Protein AF-A0A7S2Q7R5-F1 (afdb_monomer_lite)

pLDDT: mean 80.39, std 18.46, range [37.84, 97.81]

Radius of gyration: 26.66 Å; chains: 1; bounding box: 60×31×98 Å

Secondary structure (DSSP, 8-state):
--SSPPPHHHHHHHHHHHHHHHHHHHHHHHHHHTT--HHHHHHHHHHHHHHHHTTTT-TTTHHHHHHHHHHTTTTTTT-GGGGHHHHHHHHHHHHHHHHHHHHHHHHHHIIIIISHHHHHHHTT--S------HHHHHHHHHHHHHHHHHS-----TT-PPP---HHHHHHHHHHHHHHHHHHHHHHHHHHHHHHHHHHHHHHHHHHHHHHHTS-SS--SS-S-HHHHHHHHHHHHHHHHHHHHHHHHT-

Sequence (250 aa):
MPAGPPPAQVASQLACVRWLVVVMLLLAGARVILGDSLLSVSSDLVSALAGVMLFLDDDVLGCFARCLANATAGCCGSGGVACLAPFTIMSALNGFGGIFRIVTLGMMYHKVCLGDDGAKALQREGARPAETGMHDELRMLGALLTNATAQGAQEPAGLGKPPWSDREVHQYCSLAAALIGVLASQSLVQFAAAHMGFGALKTLQSLLSQQAGAEFGAPPWGYAAESAAIEQANETALRQALEMSRLEAL

Foldseek 3Di:
DDPDDDDPVLVVLLVVLLVLLVLLVVLLVVCVVLLHDPVLSVLSVVLSLLSLLQPCPPPPSVVVNVVVCVVVVCPQPNGHLSSLVVSLVSLLVSLVVLVVVLVVLVVVLCCLPVDPVLVVVVVPPPDDDDDDDPPVVSVVVVVCVVVCVVDPDDPPPDDDDPPDDPVRSVVVSVSSVVSSVSSNVSSVSSNSSSVSSVVSVVVVVVVQVVVVPVDPDPRPPDPPVVVVVVVVVVVVVVVVVVVVVVVVVD

Organism: NCBI:txid1333877

Structure (mmCIF, N/CA/C/O backbone):
data_AF-A0A7S2Q7R5-F1
#
_entry.id   AF-A0A7S2Q7R5-F1
#
loop_
_atom_site.group_PDB
_atom_site.id
_atom_site.type_symbol
_atom_site.label_atom_id
_atom_site.label_alt_id
_atom_site.label_comp_id
_atom_site.label_asym_id
_atom_site.label_entity_id
_atom_site.label_seq_id
_atom_site.pdbx_PDB_ins_code
_atom_site.Cartn_x
_atom_site.Cartn_y
_atom_site.Cartn_z
_atom_site.occupancy
_atom_site.B_iso_or_equiv
_atom_site.auth_seq_id
_atom_site.auth_comp_id
_atom_site.auth_asym_id
_atom_site.auth_atom_id
_atom_site.pdbx_PDB_model_num
ATOM 1 N N . MET A 1 1 ? -12.689 -4.181 19.740 1.00 48.31 1 MET A N 1
ATOM 2 C CA . MET A 1 1 ? -13.817 -3.387 19.198 1.00 48.31 1 MET A CA 1
ATOM 3 C C . MET A 1 1 ? -15.099 -4.187 19.366 1.00 48.31 1 MET A C 1
ATOM 5 O O . MET A 1 1 ? -14.995 -5.409 19.364 1.00 48.31 1 MET A O 1
ATOM 9 N N . PRO A 1 2 ? -16.263 -3.547 19.584 1.00 49.41 2 PRO A N 1
ATOM 10 C CA . PRO A 1 2 ? -17.512 -4.254 19.867 1.00 49.41 2 PRO A CA 1
ATOM 11 C C . PRO A 1 2 ? -17.906 -5.178 18.710 1.00 49.41 2 PRO A C 1
ATOM 13 O O . PRO A 1 2 ? -17.745 -4.825 17.543 1.00 49.41 2 PRO A O 1
ATOM 16 N N . ALA A 1 3 ? -18.448 -6.346 19.047 1.00 53.47 3 ALA A N 1
ATOM 17 C CA . ALA A 1 3 ? -19.057 -7.256 18.090 1.00 53.47 3 ALA A CA 1
ATOM 18 C C . ALA A 1 3 ? -20.405 -6.668 17.642 1.00 53.47 3 ALA A C 1
ATOM 20 O O . ALA A 1 3 ? -21.407 -6.767 18.347 1.00 53.47 3 ALA A O 1
ATOM 21 N N . GLY A 1 4 ? -20.424 -5.990 16.499 1.00 67.25 4 GLY A N 1
ATOM 22 C CA . GLY A 1 4 ? -21.641 -5.433 15.919 1.00 67.25 4 GLY A CA 1
ATOM 23 C C . GLY A 1 4 ? -21.382 -4.856 14.529 1.00 67.25 4 GLY A C 1
ATOM 24 O O . GLY A 1 4 ? -20.266 -4.406 14.258 1.00 67.25 4 GLY A O 1
ATOM 25 N N . PRO A 1 5 ? -22.381 -4.873 13.629 1.00 78.06 5 PRO A N 1
ATOM 26 C CA . PRO A 1 5 ? -22.221 -4.308 12.298 1.00 78.06 5 PRO A CA 1
ATOM 27 C C . PRO A 1 5 ? -21.912 -2.803 12.392 1.00 78.06 5 PRO A C 1
ATOM 29 O O . PRO A 1 5 ? -22.513 -2.103 13.216 1.00 78.06 5 PRO A O 1
ATOM 32 N N . PRO A 1 6 ? -20.987 -2.277 11.567 1.00 82.81 6 PRO A N 1
ATOM 33 C CA . PRO A 1 6 ? -20.674 -0.856 11.568 1.00 82.81 6 PRO A CA 1
ATOM 34 C C . PRO A 1 6 ? -21.914 -0.029 11.185 1.00 82.81 6 PRO A C 1
ATOM 36 O O . PRO A 1 6 ? -22.756 -0.500 10.414 1.00 82.81 6 PRO A O 1
ATOM 39 N N . PRO A 1 7 ? -22.030 1.225 11.664 1.00 86.12 7 PRO A N 1
ATOM 40 C CA . PRO A 1 7 ? -23.097 2.133 11.253 1.00 86.12 7 PRO A CA 1
ATOM 41 C C . PRO A 1 7 ? -23.206 2.206 9.728 1.00 86.12 7 PRO A C 1
ATOM 43 O O . PRO A 1 7 ? -22.184 2.261 9.043 1.00 86.12 7 PRO A O 1
ATOM 46 N N . ALA A 1 8 ? -24.426 2.292 9.187 1.00 88.81 8 ALA A N 1
ATOM 47 C CA . ALA A 1 8 ? -24.660 2.297 7.736 1.00 88.81 8 ALA A CA 1
ATOM 48 C C . ALA A 1 8 ? -23.844 3.371 6.980 1.00 88.81 8 ALA A C 1
ATOM 50 O O . ALA A 1 8 ? -23.408 3.148 5.852 1.00 88.81 8 ALA A O 1
ATOM 51 N N . GLN A 1 9 ? -23.582 4.515 7.624 1.00 88.19 9 GLN A N 1
ATOM 52 C CA . GLN A 1 9 ? -22.750 5.597 7.080 1.00 88.19 9 GLN A CA 1
ATOM 53 C C . GLN A 1 9 ? -21.278 5.192 6.900 1.00 88.19 9 GLN A C 1
ATOM 55 O O . GLN A 1 9 ? -20.634 5.619 5.947 1.00 88.19 9 GLN A O 1
ATOM 60 N N . VAL A 1 10 ? -20.745 4.371 7.807 1.00 89.50 10 VAL A N 1
ATOM 61 C CA . VAL A 1 10 ? -19.367 3.863 7.755 1.00 89.50 10 VAL A CA 1
ATOM 62 C C . VAL A 1 10 ? -19.292 2.653 6.823 1.00 89.50 10 VAL A C 1
ATOM 64 O O . VAL A 1 10 ? -18.328 2.508 6.077 1.00 89.50 10 VAL A O 1
ATOM 67 N N . ALA A 1 11 ? -20.338 1.820 6.801 1.00 90.25 11 ALA A N 1
ATOM 68 C CA . ALA A 1 11 ? -20.423 0.644 5.940 1.00 90.25 11 ALA A CA 1
ATOM 69 C C . ALA A 1 11 ? -20.293 0.988 4.443 1.00 90.25 11 ALA A C 1
ATOM 71 O O . ALA A 1 11 ? -19.592 0.290 3.712 1.00 90.25 11 ALA A O 1
ATOM 72 N N . SER A 1 12 ? -20.902 2.089 3.984 1.00 90.12 12 SER A N 1
ATOM 73 C CA . SER A 1 12 ? -20.795 2.522 2.581 1.00 90.12 12 SER A CA 1
ATOM 74 C C . SER A 1 12 ? -19.373 2.953 2.199 1.00 90.12 12 SER A C 1
ATOM 76 O O . SER A 1 12 ? -18.898 2.629 1.110 1.00 90.12 12 SER A O 1
ATOM 78 N N . GLN A 1 13 ? -18.660 3.628 3.103 1.00 91.00 13 GLN A N 1
ATOM 79 C CA . GLN A 1 13 ? -17.266 4.022 2.888 1.00 91.00 13 GLN A CA 1
ATOM 80 C C . GLN A 1 13 ? -16.339 2.802 2.903 1.00 91.00 13 GLN A C 1
ATOM 82 O O . GLN A 1 13 ? -15.481 2.666 2.028 1.00 91.00 13 GLN A O 1
ATOM 87 N N . LEU A 1 14 ? -16.562 1.876 3.839 1.00 91.94 14 LEU A N 1
ATOM 88 C CA . LEU A 1 14 ? -15.832 0.612 3.931 1.00 91.94 14 LEU A CA 1
ATOM 89 C C . LEU A 1 14 ? -16.026 -0.262 2.683 1.00 91.94 14 LEU A C 1
ATOM 91 O O . LEU A 1 14 ? -15.066 -0.871 2.219 1.00 91.94 14 LEU A O 1
ATOM 95 N N . ALA A 1 15 ? -17.214 -0.269 2.073 1.00 93.38 15 ALA A N 1
ATOM 96 C CA . ALA A 1 15 ? -17.454 -1.005 0.830 1.00 93.38 15 ALA A CA 1
ATOM 97 C C . ALA A 1 15 ? -16.567 -0.518 -0.332 1.00 93.38 15 ALA A C 1
ATOM 99 O O . ALA A 1 15 ? -16.111 -1.325 -1.143 1.00 93.38 15 ALA A O 1
ATOM 100 N N . CYS A 1 16 ? -16.286 0.787 -0.403 1.00 94.81 16 CYS A N 1
ATOM 101 C CA . CYS A 1 16 ? -15.351 1.343 -1.383 1.00 94.81 16 CYS A CA 1
ATOM 102 C C . CYS A 1 16 ? -13.901 0.958 -1.050 1.00 94.81 16 CYS A C 1
ATOM 104 O O . CYS A 1 16 ? -13.168 0.483 -1.919 1.00 94.81 16 CYS A O 1
ATOM 106 N N . VAL A 1 17 ? -13.511 1.076 0.226 1.00 95.75 17 VAL A N 1
ATOM 107 C CA . VAL A 1 17 ? -12.175 0.678 0.704 1.00 95.75 17 VAL A CA 1
ATOM 108 C C . VAL A 1 17 ? -11.886 -0.793 0.394 1.00 95.75 17 VAL A C 1
ATOM 110 O O . VAL A 1 17 ? -10.777 -1.112 -0.023 1.00 95.75 17 VAL A O 1
ATOM 113 N N . ARG A 1 18 ? -12.884 -1.679 0.493 1.00 95.50 18 ARG A N 1
ATOM 114 C CA . ARG A 1 18 ? -12.752 -3.101 0.140 1.00 95.50 18 ARG A CA 1
ATOM 115 C C . ARG A 1 18 ? -12.227 -3.302 -1.281 1.00 95.50 18 ARG A C 1
ATOM 117 O O . ARG A 1 18 ? -11.278 -4.053 -1.490 1.00 95.50 18 ARG A O 1
ATOM 124 N N . TRP A 1 19 ? -12.817 -2.612 -2.255 1.00 96.44 19 TRP A N 1
ATOM 125 C CA . TRP A 1 19 ? -12.381 -2.712 -3.649 1.00 96.44 19 TRP A CA 1
ATOM 126 C C . TRP A 1 19 ? -11.006 -2.085 -3.869 1.00 96.44 19 TRP A C 1
ATOM 128 O O . TRP A 1 19 ? -10.205 -2.638 -4.619 1.00 96.44 19 TRP A O 1
ATOM 138 N N . LEU A 1 20 ? -10.692 -0.989 -3.171 1.00 96.75 20 LEU A N 1
ATOM 139 C CA . LEU A 1 20 ? -9.357 -0.391 -3.220 1.00 96.75 20 LEU A CA 1
ATOM 140 C C . LEU A 1 20 ? -8.287 -1.364 -2.709 1.00 96.75 20 LEU A C 1
ATOM 142 O O . LEU A 1 20 ? -7.262 -1.514 -3.363 1.00 96.75 20 LEU A O 1
ATOM 146 N N . VAL A 1 21 ? -8.540 -2.091 -1.616 1.00 96.69 21 VAL A N 1
ATOM 147 C CA . VAL A 1 21 ? -7.614 -3.113 -1.092 1.00 96.69 21 VAL A CA 1
ATOM 148 C C . VAL A 1 21 ? -7.362 -4.224 -2.117 1.00 96.69 21 VAL A C 1
ATOM 150 O O . VAL A 1 21 ? -6.214 -4.617 -2.325 1.00 96.69 21 VAL A O 1
ATOM 153 N N . VAL A 1 22 ? -8.403 -4.697 -2.811 1.00 96.31 22 VAL A N 1
ATOM 154 C CA . VAL A 1 22 ? -8.251 -5.693 -3.890 1.00 96.31 22 VAL A CA 1
ATOM 155 C C . VAL A 1 22 ? -7.378 -5.145 -5.021 1.00 96.31 22 VAL A C 1
ATOM 157 O O . VAL A 1 22 ? -6.454 -5.822 -5.472 1.00 96.31 22 VAL A O 1
ATOM 160 N N . VAL A 1 23 ? -7.620 -3.904 -5.451 1.00 97.12 23 VAL A N 1
ATOM 161 C CA . VAL A 1 23 ? -6.811 -3.251 -6.491 1.00 97.12 23 VAL A CA 1
ATOM 162 C C . VAL A 1 23 ? -5.356 -3.081 -6.037 1.00 97.12 23 VAL A C 1
ATOM 164 O O . VAL A 1 23 ? -4.450 -3.353 -6.822 1.00 97.12 23 VAL A O 1
ATOM 167 N N . MET A 1 24 ? -5.109 -2.720 -4.773 1.00 96.88 24 MET A N 1
ATOM 168 C CA . MET A 1 24 ? -3.754 -2.613 -4.212 1.00 96.88 24 MET A CA 1
ATOM 169 C C . MET A 1 24 ? -2.997 -3.943 -4.260 1.00 96.88 24 MET A C 1
ATOM 171 O O . MET A 1 24 ? -1.813 -3.949 -4.597 1.00 96.88 24 MET A O 1
ATOM 175 N N . LEU A 1 25 ? -3.660 -5.065 -3.954 1.00 96.56 25 LEU A N 1
ATOM 176 C CA . LEU A 1 25 ? -3.058 -6.402 -4.045 1.00 96.56 25 LEU A CA 1
ATOM 177 C C . LEU A 1 25 ? -2.702 -6.766 -5.492 1.00 96.56 25 LEU A C 1
ATOM 179 O O . LEU A 1 25 ? -1.610 -7.276 -5.746 1.00 96.56 25 LEU A O 1
ATOM 183 N N . LEU A 1 26 ? -3.592 -6.472 -6.445 1.00 97.00 26 LEU A N 1
ATOM 184 C CA . LEU A 1 26 ? -3.345 -6.727 -7.868 1.00 97.00 26 LEU A CA 1
ATOM 185 C C . LEU A 1 26 ? -2.173 -5.895 -8.399 1.00 97.00 26 LEU A C 1
ATOM 187 O O . LEU A 1 26 ? -1.297 -6.427 -9.080 1.00 97.00 26 LEU A O 1
ATOM 191 N N . LEU A 1 27 ? -2.121 -4.608 -8.054 1.00 96.69 27 LEU A N 1
ATOM 192 C CA . LEU A 1 27 ? -1.031 -3.716 -8.444 1.00 96.69 27 LEU A CA 1
ATOM 193 C C . LEU A 1 27 ? 0.296 -4.109 -7.780 1.00 96.69 27 LEU A C 1
ATOM 195 O O . LEU A 1 27 ? 1.333 -4.077 -8.440 1.00 96.69 27 LEU A O 1
ATOM 199 N N . ALA A 1 28 ? 0.281 -4.552 -6.518 1.00 95.94 28 ALA A N 1
ATOM 200 C CA . ALA A 1 28 ? 1.465 -5.112 -5.867 1.00 95.94 28 ALA A CA 1
ATOM 201 C C . ALA A 1 28 ? 1.975 -6.361 -6.610 1.00 95.94 28 ALA A C 1
ATOM 203 O O . ALA A 1 28 ? 3.169 -6.461 -6.887 1.00 95.94 28 ALA A O 1
ATOM 204 N N . GLY A 1 29 ? 1.079 -7.269 -7.014 1.00 95.88 29 GLY A N 1
ATOM 205 C CA . GLY A 1 29 ? 1.426 -8.428 -7.844 1.00 95.88 29 GLY A CA 1
ATOM 206 C C . GLY A 1 29 ? 2.001 -8.038 -9.210 1.00 95.88 29 GLY A C 1
ATOM 207 O O . GLY A 1 29 ? 3.032 -8.569 -9.621 1.00 95.88 29 GLY A O 1
ATOM 208 N N . ALA A 1 30 ? 1.399 -7.053 -9.883 1.00 96.31 30 ALA A N 1
ATOM 209 C CA . ALA A 1 30 ? 1.904 -6.528 -11.151 1.00 96.31 30 ALA A CA 1
ATOM 210 C C . ALA A 1 30 ? 3.327 -5.959 -11.015 1.00 96.31 30 ALA A C 1
ATOM 212 O O . ALA A 1 30 ? 4.167 -6.199 -11.879 1.00 96.31 30 ALA A O 1
ATOM 213 N N . ARG A 1 31 ? 3.635 -5.270 -9.908 1.00 95.00 31 ARG A N 1
ATOM 214 C CA . ARG A 1 31 ? 4.989 -4.765 -9.625 1.00 95.00 31 ARG A CA 1
ATOM 215 C C . ARG A 1 31 ? 6.013 -5.890 -9.468 1.00 95.00 31 ARG A C 1
ATOM 217 O O . ARG A 1 31 ? 7.119 -5.756 -9.982 1.00 95.00 31 ARG A O 1
ATOM 224 N N . VAL A 1 32 ? 5.651 -7.005 -8.825 1.00 95.19 32 VAL A N 1
ATOM 225 C CA . VAL A 1 32 ? 6.530 -8.190 -8.741 1.00 95.19 32 VAL A CA 1
ATOM 226 C C . VAL A 1 32 ? 6.828 -8.744 -10.134 1.00 95.19 32 VAL A C 1
ATOM 228 O O . VAL A 1 32 ? 7.981 -9.027 -10.444 1.00 95.19 32 VAL A O 1
ATOM 231 N N . ILE A 1 33 ? 5.808 -8.856 -10.991 1.00 94.44 33 ILE A N 1
ATOM 232 C CA . ILE A 1 33 ? 5.957 -9.363 -12.365 1.00 94.44 33 ILE A CA 1
ATOM 233 C C . ILE A 1 33 ? 6.848 -8.437 -13.206 1.00 94.44 33 ILE A C 1
ATOM 235 O O . ILE A 1 33 ? 7.660 -8.916 -13.992 1.00 94.44 33 ILE A O 1
ATOM 239 N N . LEU A 1 34 ? 6.736 -7.120 -13.011 1.00 92.56 34 LEU A N 1
ATOM 240 C CA . LEU A 1 34 ? 7.563 -6.115 -13.689 1.00 92.56 34 LEU A CA 1
ATOM 241 C C . LEU A 1 34 ? 8.998 -6.017 -13.140 1.00 92.56 34 LEU A C 1
ATOM 243 O O . LEU A 1 34 ? 9.761 -5.167 -13.594 1.00 92.56 34 LEU A O 1
ATOM 247 N N . GLY A 1 35 ? 9.379 -6.872 -12.186 1.00 90.06 35 GLY A N 1
ATOM 248 C CA . GLY A 1 35 ? 10.736 -6.919 -11.644 1.00 90.06 35 GLY A CA 1
ATOM 249 C C . GLY A 1 35 ? 11.059 -5.784 -10.673 1.00 90.06 35 GLY A C 1
ATOM 250 O O . GLY A 1 35 ? 12.225 -5.419 -10.525 1.00 90.06 35 GLY A O 1
ATOM 251 N N . ASP A 1 36 ? 10.051 -5.207 -10.015 1.00 92.56 36 ASP A N 1
ATOM 252 C CA . ASP A 1 36 ? 10.280 -4.182 -9.001 1.00 92.56 36 ASP A CA 1
ATOM 253 C C . ASP A 1 36 ? 10.957 -4.752 -7.737 1.00 92.56 36 ASP A C 1
ATOM 255 O O . ASP A 1 36 ? 10.912 -5.952 -7.453 1.00 92.56 36 ASP A O 1
ATOM 259 N N . SER A 1 37 ? 11.582 -3.884 -6.939 1.00 91.56 37 SER A N 1
ATOM 260 C CA . SER A 1 37 ? 12.297 -4.303 -5.736 1.00 91.56 37 SER A CA 1
ATOM 261 C C . SER A 1 37 ? 11.346 -4.894 -4.689 1.00 91.56 37 SER A C 1
ATOM 263 O O . SER A 1 37 ? 10.367 -4.266 -4.275 1.00 91.56 37 SER A O 1
ATOM 265 N N . LEU A 1 38 ? 11.672 -6.097 -4.198 1.00 91.88 38 LEU A N 1
ATOM 266 C CA . LEU A 1 38 ? 10.864 -6.799 -3.191 1.00 91.88 38 LEU A CA 1
ATOM 267 C C . LEU A 1 38 ? 10.656 -5.961 -1.925 1.00 91.88 38 LEU A C 1
ATOM 269 O O . LEU A 1 38 ? 9.574 -5.988 -1.349 1.00 91.88 38 LEU A O 1
ATOM 273 N N . LEU A 1 39 ? 11.655 -5.166 -1.526 1.00 90.31 39 LEU A N 1
ATOM 274 C CA . LEU A 1 39 ? 11.539 -4.252 -0.387 1.00 90.31 39 LEU A CA 1
ATOM 275 C C . LEU A 1 39 ? 10.444 -3.204 -0.606 1.00 90.31 39 LEU A C 1
ATOM 277 O O . LEU A 1 39 ? 9.622 -2.997 0.283 1.00 90.31 39 LEU A O 1
ATOM 281 N N . SER A 1 40 ? 10.372 -2.580 -1.785 1.00 91.31 40 SER A N 1
ATOM 282 C CA . SER A 1 40 ? 9.327 -1.585 -2.042 1.00 91.31 40 SER A CA 1
ATOM 283 C C . SER A 1 40 ? 7.955 -2.213 -2.275 1.00 91.31 40 SER A C 1
ATOM 285 O O . SER A 1 40 ? 6.945 -1.581 -1.983 1.00 91.31 40 SER A O 1
ATOM 287 N N . VAL A 1 41 ? 7.892 -3.438 -2.794 1.00 94.88 41 VAL A N 1
ATOM 288 C CA . VAL A 1 41 ? 6.625 -4.176 -2.871 1.00 94.88 41 VAL A CA 1
ATOM 289 C C . VAL A 1 41 ? 6.157 -4.590 -1.474 1.00 94.88 41 VAL A C 1
ATOM 291 O O . VAL A 1 41 ? 4.962 -4.573 -1.198 1.00 94.88 41 VAL A O 1
ATOM 294 N N . SER A 1 42 ? 7.079 -4.919 -0.565 1.00 94.00 42 SER A N 1
ATOM 295 C CA . SER A 1 42 ? 6.733 -5.367 0.785 1.00 94.00 42 SER A CA 1
ATOM 296 C C . SER A 1 42 ? 6.000 -4.295 1.595 1.00 94.00 42 SER A C 1
ATOM 298 O O . SER A 1 42 ? 5.044 -4.626 2.291 1.00 94.00 42 SER A O 1
ATOM 300 N N . SER A 1 43 ? 6.366 -3.013 1.463 1.00 93.81 43 SER A N 1
ATOM 301 C CA . SER A 1 43 ? 5.685 -1.920 2.173 1.00 93.81 43 SER A CA 1
ATOM 302 C C . SER A 1 43 ? 4.236 -1.757 1.713 1.00 93.81 43 SER A C 1
ATOM 304 O O . SER A 1 43 ? 3.327 -1.601 2.532 1.00 93.81 43 SER A O 1
ATOM 306 N N . ASP A 1 44 ? 4.006 -1.861 0.404 1.00 94.50 44 ASP A N 1
ATOM 307 C CA . ASP A 1 44 ? 2.671 -1.857 -0.191 1.00 94.50 44 ASP A CA 1
ATOM 308 C C . ASP A 1 44 ? 1.858 -3.068 0.244 1.00 94.50 44 ASP A C 1
ATOM 310 O O . ASP A 1 44 ? 0.679 -2.940 0.574 1.00 94.50 44 ASP A O 1
ATOM 314 N N . LEU A 1 45 ? 2.499 -4.238 0.271 1.00 94.56 45 LEU A N 1
ATOM 315 C CA . LEU A 1 45 ? 1.865 -5.476 0.681 1.00 94.56 45 LEU A CA 1
ATOM 316 C C . LEU A 1 45 ? 1.438 -5.394 2.146 1.00 94.56 45 LEU A C 1
ATOM 318 O O . LEU A 1 45 ? 0.301 -5.721 2.443 1.00 94.56 45 LEU A O 1
ATOM 322 N N . VAL A 1 46 ? 2.276 -4.883 3.051 1.00 93.88 46 VAL A N 1
ATOM 323 C CA . VAL A 1 46 ? 1.907 -4.686 4.465 1.00 93.88 46 VAL A CA 1
ATOM 324 C C . VAL A 1 46 ? 0.690 -3.768 4.605 1.00 93.88 46 VAL A C 1
ATOM 326 O O . VAL A 1 46 ? -0.227 -4.078 5.365 1.00 93.88 46 VAL A O 1
ATOM 329 N N . SER A 1 47 ? 0.633 -2.675 3.841 1.00 94.75 47 SER A N 1
ATOM 330 C CA . SER A 1 47 ? -0.540 -1.793 3.817 1.00 94.75 47 SER A CA 1
ATOM 331 C C . SER A 1 47 ? -1.785 -2.513 3.287 1.00 94.75 47 SER A C 1
ATOM 333 O O . SER A 1 47 ? -2.833 -2.467 3.929 1.00 94.75 47 SER A O 1
ATOM 335 N N . ALA A 1 48 ? -1.675 -3.254 2.183 1.00 95.19 48 ALA A N 1
ATOM 336 C CA . ALA A 1 48 ? -2.784 -4.035 1.642 1.00 95.19 48 ALA A CA 1
ATOM 337 C C . ALA A 1 48 ? -3.250 -5.135 2.613 1.00 95.19 48 ALA A C 1
ATOM 339 O O . ALA A 1 48 ? -4.449 -5.325 2.790 1.00 95.19 48 ALA A O 1
ATOM 340 N N . LEU A 1 49 ? -2.325 -5.811 3.300 1.00 93.81 49 LEU A N 1
ATOM 341 C CA . LEU A 1 49 ? -2.605 -6.828 4.315 1.00 93.81 49 LEU A CA 1
ATOM 342 C C . LEU A 1 49 ? -3.310 -6.232 5.541 1.00 93.81 49 LEU A C 1
ATOM 344 O O . LEU A 1 49 ? -4.268 -6.823 6.036 1.00 93.81 49 LEU A O 1
ATOM 348 N N . ALA A 1 50 ? -2.916 -5.037 5.992 1.00 93.25 50 ALA A N 1
ATOM 349 C CA . ALA A 1 50 ? -3.658 -4.303 7.019 1.00 93.25 50 ALA A CA 1
ATOM 350 C C . ALA A 1 50 ? -5.088 -3.971 6.550 1.00 93.25 50 ALA A C 1
ATOM 352 O O . ALA A 1 50 ? -6.040 -4.083 7.322 1.00 93.25 50 ALA A O 1
ATOM 353 N N . GLY A 1 51 ? -5.245 -3.629 5.269 1.00 94.12 51 GLY A N 1
ATOM 354 C CA . GLY 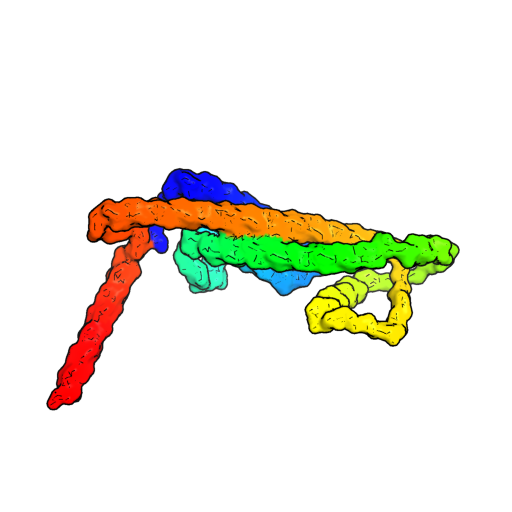A 1 51 ? -6.545 -3.446 4.629 1.00 94.12 51 GLY A CA 1
ATOM 355 C C . GLY A 1 51 ? -7.364 -4.735 4.546 1.00 94.12 51 GLY A C 1
ATOM 356 O O . GLY A 1 51 ? -8.567 -4.699 4.745 1.00 94.12 51 GLY A O 1
ATOM 357 N N . VAL A 1 52 ? -6.742 -5.892 4.321 1.00 95.12 52 VAL A N 1
ATOM 358 C CA . VAL A 1 52 ? -7.423 -7.197 4.358 1.00 95.12 52 VAL A CA 1
ATOM 359 C C . VAL A 1 52 ? -7.929 -7.506 5.770 1.00 95.12 52 VAL A C 1
ATOM 361 O O . VAL A 1 52 ? -9.069 -7.936 5.926 1.00 95.12 52 VAL A O 1
ATOM 364 N N . MET A 1 53 ? -7.123 -7.238 6.803 1.00 93.31 53 MET A N 1
ATOM 365 C CA . MET A 1 53 ? -7.508 -7.452 8.208 1.00 93.31 53 MET A CA 1
ATOM 366 C C . MET A 1 53 ? -8.684 -6.588 8.665 1.00 93.31 53 MET A C 1
ATOM 368 O O . MET A 1 53 ? -9.427 -6.978 9.569 1.00 93.31 53 MET A O 1
ATOM 372 N N . LEU A 1 54 ? -8.887 -5.434 8.025 1.00 92.56 54 LEU A N 1
ATOM 373 C CA . LEU A 1 54 ? -10.060 -4.586 8.237 1.00 92.56 54 LEU A CA 1
ATOM 374 C C . LEU A 1 54 ? -11.374 -5.308 7.876 1.00 92.56 54 LEU A C 1
ATOM 376 O O . LEU A 1 54 ? -12.410 -4.987 8.452 1.00 92.56 54 LEU A O 1
ATOM 380 N N . PHE A 1 55 ? -11.328 -6.293 6.973 1.00 93.12 55 PHE A N 1
ATOM 381 C CA . PHE A 1 55 ? -12.483 -7.022 6.435 1.00 93.12 55 PHE A CA 1
ATOM 382 C C . PHE A 1 55 ? -12.513 -8.500 6.862 1.00 93.12 55 PHE A C 1
ATOM 384 O O . PHE A 1 55 ? -12.916 -9.364 6.084 1.00 93.12 55 PHE A O 1
ATOM 391 N N . LEU A 1 56 ? -12.093 -8.806 8.096 1.00 90.38 56 LEU A N 1
ATOM 392 C CA . LEU A 1 56 ? -12.066 -10.176 8.637 1.00 90.38 56 LEU A CA 1
ATOM 393 C C . LEU A 1 56 ? -13.422 -10.908 8.524 1.00 90.38 56 LEU A C 1
ATOM 395 O O . LEU A 1 56 ? -13.461 -12.118 8.284 1.00 90.38 56 LEU A O 1
ATOM 399 N N . ASP A 1 57 ? -14.516 -10.157 8.659 1.00 88.25 57 ASP A N 1
ATOM 400 C CA . ASP A 1 57 ? -15.893 -10.659 8.633 1.00 88.25 57 ASP A CA 1
ATOM 401 C C . ASP A 1 57 ? -16.569 -10.562 7.251 1.00 88.25 57 ASP A C 1
ATOM 403 O O . ASP A 1 57 ? -17.748 -10.876 7.126 1.00 88.25 57 ASP A O 1
ATOM 407 N N . ASP A 1 58 ? -15.859 -10.123 6.206 1.00 90.94 58 ASP A N 1
ATOM 408 C CA . ASP A 1 58 ? -16.421 -9.990 4.854 1.00 90.94 58 ASP A CA 1
ATOM 409 C C . ASP A 1 58 ? -16.432 -11.335 4.109 1.00 90.94 58 ASP A C 1
ATOM 411 O O . ASP A 1 58 ? -15.480 -12.111 4.192 1.00 90.94 58 ASP A O 1
ATOM 415 N N . ASP A 1 59 ? -17.477 -11.606 3.324 1.00 91.38 59 ASP A N 1
ATOM 416 C CA . ASP A 1 59 ? -17.608 -12.866 2.576 1.00 91.38 59 ASP A CA 1
ATOM 417 C C . ASP A 1 59 ? -16.514 -13.060 1.511 1.00 91.38 59 ASP A C 1
ATOM 419 O O . ASP A 1 59 ? -16.140 -14.191 1.196 1.00 91.38 59 ASP A O 1
ATOM 423 N N . VAL A 1 60 ? -15.983 -11.968 0.949 1.00 90.44 60 VAL A N 1
ATOM 424 C CA . VAL A 1 60 ? -15.004 -12.006 -0.146 1.00 90.44 60 VAL A CA 1
ATOM 425 C C . VAL A 1 60 ? -13.583 -12.122 0.396 1.00 90.44 60 VAL A C 1
ATOM 427 O O . VAL A 1 60 ? -12.803 -12.955 -0.066 1.00 90.44 60 VAL A O 1
ATOM 430 N N . LEU A 1 61 ? -13.229 -11.284 1.374 1.00 90.56 61 LEU A N 1
ATOM 431 C CA . LEU A 1 61 ? -11.867 -11.215 1.919 1.00 90.56 61 LEU A CA 1
ATOM 432 C C . LEU A 1 61 ? -11.672 -12.061 3.182 1.00 90.56 61 LEU A C 1
ATOM 434 O O . LEU A 1 61 ? -10.530 -12.349 3.539 1.00 90.56 61 LEU A O 1
ATOM 438 N N . GLY A 1 62 ? -12.747 -12.507 3.832 1.00 90.25 62 GLY A N 1
ATOM 439 C CA . GLY A 1 62 ? -12.700 -13.129 5.154 1.00 90.25 62 GLY A CA 1
ATOM 440 C C . GLY A 1 62 ? -11.896 -14.424 5.205 1.00 90.25 62 GLY A C 1
ATOM 441 O O . GLY A 1 62 ? -11.163 -14.649 6.164 1.00 90.25 62 GLY A O 1
ATOM 442 N N . CYS A 1 63 ? -11.943 -15.262 4.163 1.00 91.94 63 CYS A N 1
ATOM 443 C CA . CYS A 1 63 ? -11.114 -16.474 4.108 1.00 91.94 63 CYS A CA 1
ATOM 444 C C . CYS A 1 63 ? -9.617 -16.123 4.129 1.00 91.94 63 CYS A C 1
ATOM 446 O O . CYS A 1 63 ? -8.856 -16.647 4.944 1.00 91.94 63 CYS A O 1
ATOM 448 N N . PHE A 1 64 ? -9.210 -15.171 3.285 1.00 91.12 64 PHE A N 1
ATOM 449 C CA . PHE A 1 64 ? -7.825 -14.714 3.221 1.00 91.12 64 PHE A CA 1
ATOM 450 C C . PHE A 1 64 ? -7.407 -14.002 4.514 1.00 91.12 64 PHE A C 1
ATOM 452 O O . PHE A 1 64 ? -6.336 -14.283 5.051 1.00 91.12 64 PHE A O 1
ATOM 459 N N . ALA A 1 65 ? -8.281 -13.159 5.067 1.00 91.81 65 ALA A N 1
ATOM 460 C CA . ALA A 1 65 ? -8.052 -12.450 6.318 1.00 91.81 65 ALA A CA 1
ATOM 461 C C . ALA A 1 65 ? -7.877 -13.405 7.511 1.00 91.81 65 ALA A C 1
ATOM 463 O O . ALA A 1 65 ? -6.947 -13.229 8.291 1.00 91.81 65 ALA A O 1
ATOM 464 N N . ARG A 1 66 ? -8.692 -14.463 7.631 1.00 91.06 66 ARG A N 1
ATOM 465 C CA . ARG A 1 66 ? -8.561 -15.476 8.698 1.00 91.06 66 ARG A CA 1
ATOM 466 C C . ARG A 1 66 ? -7.277 -16.290 8.567 1.00 91.06 66 ARG A C 1
ATOM 468 O O . ARG A 1 66 ? -6.582 -16.496 9.560 1.00 91.06 66 ARG A O 1
ATOM 475 N N . CYS A 1 67 ? -6.927 -16.713 7.350 1.00 91.81 67 CYS A N 1
ATOM 476 C CA . CYS A 1 67 ? -5.652 -17.386 7.090 1.00 91.81 67 CYS A CA 1
ATOM 477 C C . CYS A 1 67 ? -4.468 -16.504 7.500 1.00 91.81 67 CYS A C 1
ATOM 479 O O . CYS A 1 67 ? -3.545 -16.962 8.171 1.00 91.81 67 CYS A O 1
ATOM 481 N N . LEU A 1 68 ? -4.524 -15.222 7.145 1.00 90.88 68 LEU A N 1
ATOM 482 C CA . LEU A 1 68 ? -3.495 -14.252 7.482 1.00 90.88 68 LEU A CA 1
ATOM 483 C C . LEU A 1 68 ? -3.456 -13.950 8.992 1.00 90.88 68 LEU A C 1
ATOM 485 O O . LEU A 1 68 ? -2.374 -13.792 9.551 1.00 90.88 68 LEU A O 1
ATOM 489 N N . ALA A 1 69 ? -4.603 -13.896 9.672 1.00 89.69 69 ALA A N 1
ATOM 490 C CA . ALA A 1 69 ? -4.682 -13.653 11.114 1.00 89.69 69 ALA A CA 1
ATOM 491 C C . ALA A 1 69 ? -4.029 -14.800 11.892 1.00 89.69 69 ALA A C 1
ATOM 493 O O . ALA A 1 69 ? -3.238 -14.563 12.807 1.00 89.69 69 ALA A O 1
ATOM 494 N N . ASN A 1 70 ? -4.269 -16.035 11.443 1.00 90.94 70 ASN A N 1
ATOM 495 C CA . ASN A 1 70 ? -3.612 -17.226 11.972 1.00 90.94 70 ASN A CA 1
ATOM 496 C C . ASN A 1 70 ? -2.102 -17.218 11.683 1.00 90.94 70 ASN A C 1
ATOM 498 O O . ASN A 1 70 ? -1.310 -17.565 12.555 1.00 90.94 70 ASN A O 1
ATOM 502 N N . ALA A 1 71 ? -1.690 -16.789 10.484 1.00 89.88 71 ALA A N 1
ATOM 503 C CA . ALA A 1 71 ? -0.278 -16.733 10.098 1.00 89.88 71 ALA A CA 1
ATOM 504 C C . ALA A 1 71 ? 0.515 -15.648 10.847 1.00 89.88 71 ALA A C 1
ATOM 506 O O . ALA A 1 71 ? 1.703 -15.813 11.106 1.00 89.88 71 ALA A O 1
ATOM 507 N N . THR A 1 72 ? -0.135 -14.539 11.202 1.00 84.94 72 THR A N 1
ATOM 508 C CA . THR A 1 72 ? 0.493 -13.389 11.874 1.00 84.94 72 THR A CA 1
ATOM 509 C C . THR A 1 72 ? 0.415 -13.459 13.399 1.00 84.94 72 THR A C 1
ATOM 511 O O . THR A 1 72 ? 0.722 -12.472 14.064 1.00 84.94 72 THR A O 1
ATOM 514 N N . ALA A 1 73 ? -0.003 -14.601 13.963 1.00 83.25 73 ALA A N 1
ATOM 515 C CA . ALA A 1 73 ? -0.169 -14.814 15.405 1.00 83.25 73 ALA A CA 1
ATOM 516 C C . ALA A 1 73 ? -0.981 -13.703 16.108 1.00 83.25 73 ALA A C 1
ATOM 518 O O . ALA A 1 73 ? -0.740 -13.383 17.270 1.00 83.25 73 ALA A O 1
ATOM 519 N N . GLY A 1 74 ? -1.931 -13.083 15.398 1.00 73.50 74 GLY A N 1
ATOM 520 C CA . GLY A 1 74 ? -2.745 -12.001 15.947 1.00 73.50 74 GLY A CA 1
ATOM 521 C C . GLY A 1 74 ? -2.038 -10.646 16.088 1.00 73.50 74 GLY A C 1
ATOM 522 O O . GLY A 1 74 ? -2.504 -9.818 16.867 1.00 73.50 74 GLY A O 1
ATOM 523 N N . CYS A 1 75 ? -0.968 -10.356 15.332 1.00 72.25 75 CYS A N 1
ATOM 524 C CA . CYS A 1 75 ? -0.319 -9.029 15.338 1.00 72.25 75 CYS A CA 1
ATOM 525 C C . CYS A 1 75 ? -1.288 -7.851 15.097 1.00 72.25 75 CYS A C 1
ATOM 527 O O . CYS A 1 75 ? -1.017 -6.736 15.536 1.00 72.25 75 CYS A O 1
ATOM 529 N N . CYS A 1 76 ? -2.417 -8.082 14.420 1.00 68.12 76 CYS A N 1
ATOM 530 C CA . CYS A 1 76 ? -3.464 -7.082 14.188 1.00 68.12 76 CYS A CA 1
ATOM 531 C C . CYS A 1 76 ? -4.656 -7.185 15.163 1.00 68.12 76 CYS A C 1
ATOM 533 O O . CYS A 1 76 ? -5.729 -6.646 14.889 1.00 68.12 76 CYS A O 1
ATOM 535 N N . GLY A 1 77 ? -4.481 -7.859 16.304 1.00 75.75 77 GLY A N 1
ATOM 536 C CA . GLY A 1 77 ? -5.539 -8.097 17.283 1.00 75.75 77 GLY A CA 1
ATOM 537 C C . GLY A 1 77 ? -6.715 -8.869 16.679 1.00 75.75 77 GLY A C 1
ATOM 538 O O . GLY A 1 77 ? -6.532 -9.724 15.815 1.00 75.75 77 GLY A O 1
ATOM 539 N N . SER A 1 78 ? -7.938 -8.537 17.100 1.00 80.56 78 SER A N 1
ATOM 540 C CA . SER A 1 78 ? -9.169 -9.146 16.576 1.00 80.56 78 SER A CA 1
ATOM 541 C C . SER A 1 78 ? -9.574 -8.648 15.177 1.00 80.56 78 SER A C 1
ATOM 543 O O . SER A 1 78 ? -10.689 -8.922 14.745 1.00 80.56 78 SER A O 1
ATOM 545 N N . GLY A 1 79 ? -8.720 -7.883 14.485 1.00 83.56 79 GLY A N 1
ATOM 546 C CA . GLY A 1 79 ? -9.030 -7.302 13.178 1.00 83.56 79 GLY A CA 1
ATOM 547 C C . GLY A 1 79 ? -10.111 -6.214 13.221 1.00 83.56 79 GLY A C 1
ATOM 548 O O . GLY A 1 79 ? -10.370 -5.584 14.255 1.00 83.56 79 GLY A O 1
ATOM 549 N N . GLY A 1 80 ? -10.736 -5.969 12.068 1.00 86.25 80 GLY A N 1
ATOM 550 C CA . GLY A 1 80 ? -11.839 -5.020 11.923 1.00 86.25 80 GLY A CA 1
ATOM 551 C C . GLY A 1 80 ? -11.386 -3.560 11.942 1.00 86.25 80 GLY A C 1
ATOM 552 O O . GLY A 1 80 ? -10.277 -3.218 11.532 1.00 86.25 80 GLY A O 1
ATOM 553 N N . VAL A 1 81 ? -12.248 -2.665 12.431 1.00 85.69 81 VAL A N 1
ATOM 554 C CA . VAL A 1 81 ? -12.030 -1.205 12.380 1.00 85.69 81 VAL A CA 1
ATOM 555 C C . VAL A 1 81 ? -10.787 -0.755 13.175 1.00 85.69 81 VAL A C 1
ATOM 557 O O . VAL A 1 81 ? -10.253 0.322 12.920 1.00 85.69 81 VAL A O 1
ATOM 560 N N . ALA A 1 82 ? -10.231 -1.594 14.057 1.00 85.25 82 ALA A N 1
ATOM 561 C CA . ALA A 1 82 ? -8.948 -1.334 14.717 1.00 85.25 82 ALA A CA 1
ATOM 562 C C . ALA A 1 82 ? -7.782 -1.255 13.715 1.00 85.25 82 ALA A C 1
ATOM 564 O O . ALA A 1 82 ? -6.839 -0.491 13.916 1.00 85.25 82 ALA A O 1
ATOM 565 N N . CYS A 1 83 ? -7.877 -1.976 12.596 1.00 90.31 83 CYS A N 1
ATOM 566 C CA . CYS A 1 83 ? -6.906 -1.922 11.509 1.00 90.31 83 CYS A CA 1
ATOM 567 C C . CYS A 1 83 ? -7.065 -0.677 10.623 1.00 90.31 83 CYS A C 1
ATOM 569 O O . CYS A 1 83 ? -6.169 -0.383 9.836 1.00 90.31 83 CYS A O 1
ATOM 571 N N . LEU A 1 84 ? -8.157 0.088 10.754 1.00 91.62 84 LEU A N 1
ATOM 572 C CA . LEU A 1 84 ? -8.452 1.229 9.882 1.00 91.62 84 LEU A CA 1
ATOM 573 C C . LEU A 1 84 ? -7.412 2.349 10.013 1.00 91.62 84 LEU A C 1
ATOM 575 O O . LEU A 1 84 ? -6.965 2.898 9.006 1.00 91.62 84 LEU A O 1
ATOM 579 N N . ALA A 1 85 ? -7.005 2.680 11.241 1.00 92.12 85 ALA A N 1
ATOM 580 C CA . ALA A 1 85 ? -5.992 3.701 11.497 1.00 92.12 85 ALA A CA 1
ATOM 581 C C . ALA A 1 85 ? -4.605 3.323 10.938 1.00 92.12 85 ALA A C 1
ATOM 583 O O . ALA A 1 85 ? -4.087 4.089 10.119 1.00 92.12 85 ALA A O 1
ATOM 584 N N . PRO A 1 86 ? -4.007 2.160 11.283 1.00 92.19 86 PRO A N 1
ATOM 585 C CA . PRO A 1 86 ? -2.716 1.774 10.716 1.00 92.19 86 PRO A CA 1
ATOM 586 C C . PRO A 1 86 ? -2.782 1.590 9.195 1.00 92.19 86 PRO A C 1
ATOM 588 O O . PRO A 1 86 ? -1.855 2.006 8.504 1.00 92.19 86 PRO A O 1
ATOM 591 N N . PHE A 1 87 ? -3.888 1.066 8.653 1.00 95.12 87 PHE A N 1
ATOM 592 C CA . PHE A 1 87 ? -4.115 0.998 7.207 1.00 95.12 87 PHE A CA 1
ATOM 593 C C . PHE A 1 87 ? -4.072 2.381 6.549 1.00 95.12 87 PHE A C 1
ATOM 595 O O . PHE A 1 87 ? -3.366 2.570 5.560 1.00 95.12 87 PHE A O 1
ATOM 602 N N . THR A 1 88 ? -4.795 3.354 7.108 1.00 95.69 88 THR A N 1
ATOM 603 C CA . THR A 1 88 ? -4.880 4.722 6.574 1.00 95.69 88 THR A CA 1
ATOM 604 C C . THR A 1 88 ? -3.514 5.402 6.579 1.00 95.69 88 THR A C 1
ATOM 606 O O . THR A 1 88 ? -3.102 5.969 5.567 1.00 95.69 88 THR A O 1
ATOM 609 N N . ILE A 1 89 ? -2.788 5.304 7.697 1.00 95.25 89 ILE A N 1
ATOM 610 C CA . ILE A 1 89 ? -1.458 5.906 7.855 1.00 95.25 89 ILE A CA 1
ATOM 611 C C . ILE A 1 89 ? -0.464 5.267 6.880 1.00 95.25 89 ILE A C 1
ATOM 613 O O . ILE A 1 89 ? 0.215 5.981 6.145 1.00 95.25 89 ILE A O 1
ATOM 617 N N . MET A 1 90 ? -0.409 3.933 6.824 1.00 95.44 90 MET A N 1
ATOM 618 C CA . MET A 1 90 ? 0.507 3.227 5.924 1.00 95.44 90 MET A CA 1
ATOM 619 C C . MET A 1 90 ? 0.179 3.481 4.453 1.00 95.44 90 MET A C 1
ATOM 621 O O . MET A 1 90 ? 1.092 3.689 3.660 1.00 95.44 90 MET A O 1
ATOM 625 N N . SER A 1 91 ? -1.105 3.535 4.088 1.00 96.56 91 SER A N 1
ATOM 626 C CA . SER A 1 91 ? -1.523 3.867 2.720 1.00 96.56 91 SER A CA 1
ATOM 627 C C . SER A 1 91 ? -1.076 5.277 2.334 1.00 96.56 91 SER A C 1
ATOM 629 O O . SER A 1 91 ? -0.541 5.474 1.249 1.00 96.56 91 SER A O 1
ATOM 631 N N . ALA A 1 92 ? -1.219 6.257 3.231 1.00 97.25 92 ALA A N 1
ATOM 632 C CA . ALA A 1 92 ? -0.749 7.614 2.972 1.00 97.25 92 ALA A CA 1
ATOM 633 C C . ALA A 1 92 ? 0.776 7.660 2.770 1.00 97.25 92 ALA A C 1
ATOM 635 O O . ALA A 1 92 ? 1.249 8.232 1.789 1.00 97.25 92 ALA A O 1
ATOM 636 N N . LEU A 1 93 ? 1.543 7.029 3.669 1.00 95.94 93 LEU A N 1
ATOM 637 C CA . LEU A 1 93 ? 3.008 6.991 3.598 1.00 95.94 93 LEU A CA 1
ATOM 638 C C . LEU A 1 93 ? 3.510 6.299 2.328 1.00 95.94 93 LEU A C 1
ATOM 640 O O . LEU A 1 93 ? 4.386 6.833 1.645 1.00 95.94 93 LEU A O 1
ATOM 644 N N . ASN A 1 94 ? 2.931 5.149 1.980 1.00 95.12 94 ASN A N 1
ATOM 645 C CA . ASN A 1 94 ? 3.269 4.447 0.748 1.00 95.12 94 ASN A CA 1
ATOM 646 C C . ASN A 1 94 ? 2.901 5.289 -0.486 1.00 95.12 94 ASN A C 1
ATOM 648 O O . ASN A 1 94 ? 3.686 5.347 -1.433 1.00 95.12 94 ASN A O 1
ATOM 652 N N . GLY A 1 95 ? 1.779 6.022 -0.446 1.00 95.31 95 GLY A N 1
ATOM 653 C CA . GLY A 1 95 ? 1.346 6.888 -1.541 1.00 95.31 95 GLY A CA 1
ATOM 654 C C . GLY A 1 95 ? 2.383 7.969 -1.836 1.00 95.31 95 GLY A C 1
ATOM 655 O O . GLY A 1 95 ? 2.791 8.142 -2.989 1.00 95.31 95 GLY A O 1
ATOM 656 N N . PHE A 1 96 ? 2.879 8.631 -0.783 1.00 95.19 96 PHE A N 1
ATOM 657 C CA . PHE A 1 96 ? 3.976 9.599 -0.875 1.00 95.19 96 PHE A CA 1
ATOM 658 C C . PHE A 1 96 ? 5.275 8.958 -1.368 1.00 95.19 96 PHE A C 1
ATOM 660 O O . PHE A 1 96 ? 5.906 9.490 -2.282 1.00 95.19 96 PHE A O 1
ATOM 667 N N . GLY A 1 97 ? 5.658 7.805 -0.813 1.00 92.25 97 GLY A N 1
ATOM 668 C CA . GLY A 1 97 ? 6.833 7.056 -1.261 1.00 92.25 97 GLY A CA 1
ATOM 669 C C . GLY A 1 97 ? 6.772 6.713 -2.753 1.00 92.25 97 GLY A C 1
ATOM 670 O O . GLY A 1 97 ? 7.760 6.877 -3.470 1.00 92.25 97 GLY A O 1
ATOM 671 N N . GLY A 1 98 ? 5.597 6.322 -3.248 1.00 92.75 98 GLY A N 1
ATOM 672 C CA . GLY A 1 98 ? 5.356 6.051 -4.661 1.00 92.75 98 GLY A CA 1
ATOM 673 C C . GLY A 1 98 ? 5.564 7.279 -5.553 1.00 92.75 98 GLY A C 1
ATOM 674 O O . GLY A 1 98 ? 6.241 7.156 -6.572 1.00 92.75 98 GLY A O 1
ATOM 675 N N . ILE A 1 99 ? 5.111 8.475 -5.145 1.00 94.38 99 ILE A N 1
ATOM 676 C CA . ILE A 1 99 ? 5.361 9.726 -5.894 1.00 94.38 99 ILE A CA 1
ATOM 677 C C . ILE A 1 99 ? 6.863 9.973 -6.059 1.00 94.38 99 ILE A C 1
ATOM 679 O O . ILE A 1 99 ? 7.326 10.213 -7.175 1.00 94.38 99 ILE A O 1
ATOM 683 N N . PHE A 1 100 ? 7.639 9.883 -4.975 1.00 92.62 100 PHE A N 1
ATOM 684 C CA . PHE A 1 100 ? 9.090 10.081 -5.052 1.00 92.62 100 PHE A CA 1
ATOM 685 C C . PHE A 1 100 ? 9.749 9.081 -6.004 1.00 92.62 100 PHE A C 1
ATOM 687 O O . PHE A 1 100 ? 10.610 9.457 -6.802 1.00 92.62 100 PHE A O 1
ATOM 694 N N . ARG A 1 101 ? 9.317 7.815 -5.978 1.00 89.50 101 ARG A N 1
ATOM 695 C CA . ARG A 1 101 ? 9.826 6.792 -6.900 1.00 89.50 101 ARG A CA 1
ATOM 696 C C . ARG A 1 101 ? 9.463 7.087 -8.352 1.00 89.50 101 ARG A C 1
ATOM 698 O O . ARG A 1 101 ? 10.332 6.947 -9.207 1.00 89.50 101 ARG A O 1
ATOM 705 N N . ILE A 1 102 ? 8.234 7.524 -8.628 1.00 93.69 102 ILE A N 1
ATOM 706 C CA . ILE A 1 102 ? 7.785 7.912 -9.974 1.00 93.69 102 ILE A CA 1
ATOM 707 C C . ILE A 1 102 ? 8.646 9.047 -10.521 1.00 93.69 102 ILE A C 1
ATOM 709 O O . ILE A 1 102 ? 9.088 8.968 -11.662 1.00 93.69 102 ILE A O 1
ATOM 713 N N . VAL A 1 103 ? 8.929 10.076 -9.716 1.00 92.88 103 VAL A N 1
ATOM 714 C CA . VAL A 1 103 ? 9.781 11.201 -10.135 1.00 92.88 103 VAL A CA 1
ATOM 715 C C . VAL A 1 103 ? 11.200 10.719 -10.446 1.00 92.88 103 VAL A C 1
ATOM 717 O O . VAL A 1 103 ? 11.735 11.037 -11.507 1.00 92.88 103 VAL A O 1
ATOM 720 N N . THR A 1 104 ? 11.793 9.898 -9.576 1.00 89.06 104 THR A N 1
ATOM 721 C CA . THR A 1 104 ? 13.140 9.341 -9.787 1.00 89.06 104 THR A CA 1
ATOM 722 C C . THR A 1 104 ? 13.218 8.470 -11.044 1.00 89.06 104 THR A C 1
ATOM 724 O O . THR A 1 104 ? 14.100 8.673 -11.881 1.00 89.06 104 THR A O 1
ATOM 727 N N . LEU A 1 105 ? 12.275 7.539 -11.221 1.00 89.25 105 LEU A N 1
ATOM 728 C CA . LEU A 1 105 ? 12.181 6.694 -12.417 1.00 89.25 105 LEU A CA 1
ATOM 729 C C . LEU A 1 105 ? 11.896 7.520 -13.674 1.00 89.25 105 LEU A C 1
ATOM 731 O O . LEU A 1 105 ? 12.481 7.252 -14.716 1.00 89.25 105 LEU A O 1
ATOM 735 N N . GLY A 1 106 ? 11.054 8.548 -13.577 1.00 91.12 106 GLY A N 1
ATOM 736 C CA . GLY A 1 106 ? 10.730 9.451 -14.678 1.00 91.12 106 GLY A CA 1
ATOM 737 C C . GLY A 1 106 ? 11.939 10.253 -15.158 1.00 91.12 106 GLY A C 1
ATOM 738 O O . GLY A 1 106 ? 12.158 10.361 -16.362 1.00 91.12 106 GLY A O 1
ATOM 739 N N . MET A 1 107 ? 12.777 10.754 -14.242 1.00 88.81 107 MET A N 1
ATOM 740 C CA . MET A 1 107 ? 14.030 11.430 -14.603 1.00 88.81 107 MET A CA 1
ATOM 741 C C . MET A 1 107 ? 15.014 10.482 -15.300 1.00 88.81 107 MET A C 1
ATOM 743 O O . MET A 1 107 ? 15.639 10.865 -16.289 1.00 88.81 107 MET A O 1
ATOM 747 N N . MET A 1 108 ? 15.136 9.245 -14.809 1.00 84.50 108 MET A N 1
ATOM 748 C CA . MET A 1 108 ? 15.969 8.206 -15.430 1.00 84.50 108 MET A CA 1
ATOM 749 C C . MET A 1 108 ? 15.450 7.839 -16.824 1.00 84.50 108 MET A C 1
ATOM 751 O O . MET A 1 108 ? 16.211 7.850 -17.788 1.00 84.50 108 MET A O 1
ATOM 755 N N . TYR A 1 109 ? 14.143 7.597 -16.941 1.00 88.44 109 TYR A N 1
ATOM 756 C CA . TYR A 1 109 ? 13.470 7.314 -18.204 1.00 88.44 109 TYR A CA 1
ATOM 757 C C . TYR A 1 109 ? 13.680 8.446 -19.210 1.00 88.44 109 TYR A C 1
ATOM 759 O O . TYR A 1 109 ? 14.071 8.195 -20.344 1.00 88.44 109 TYR A O 1
ATOM 767 N N . HIS A 1 110 ? 13.507 9.703 -18.796 1.00 88.00 110 HIS A N 1
ATOM 768 C CA . HIS A 1 110 ? 13.727 10.846 -19.676 1.00 88.00 110 HIS A CA 1
ATOM 769 C C . HIS A 1 110 ? 15.178 10.915 -20.169 1.00 88.00 110 HIS A C 1
ATOM 771 O O . HIS A 1 110 ? 15.408 11.123 -21.355 1.00 88.00 110 HIS A O 1
ATOM 777 N N . LYS A 1 111 ? 16.170 10.717 -19.292 1.00 84.00 111 LYS A N 1
ATOM 778 C CA . LYS A 1 111 ? 17.588 10.751 -19.689 1.00 84.00 111 LYS A CA 1
ATOM 779 C C . LYS A 1 111 ? 17.961 9.626 -20.657 1.00 84.00 111 LYS A C 1
ATOM 781 O O . LYS A 1 111 ? 18.655 9.891 -21.632 1.00 84.00 111 LYS A O 1
ATOM 786 N N . VAL A 1 112 ? 17.512 8.399 -20.392 1.00 82.38 112 VAL A N 1
ATOM 787 C CA . VAL A 1 112 ? 17.904 7.206 -21.163 1.00 82.38 112 VAL A CA 1
ATOM 788 C C . VAL A 1 112 ? 17.094 7.065 -22.452 1.00 82.38 112 VAL A C 1
ATOM 790 O O . VAL A 1 112 ? 17.658 6.782 -23.502 1.00 82.38 112 VAL A O 1
ATOM 793 N N . CYS A 1 113 ? 15.780 7.279 -22.382 1.00 84.81 113 CYS A N 1
ATOM 794 C CA . CYS A 1 113 ? 14.853 6.975 -23.474 1.00 84.81 113 CYS A CA 1
ATOM 795 C C . CYS A 1 113 ? 14.491 8.190 -24.332 1.00 84.81 113 CYS A C 1
ATOM 797 O O . CYS A 1 113 ? 14.160 8.021 -25.502 1.00 84.81 113 CYS A O 1
ATOM 799 N N . LEU A 1 114 ? 14.510 9.402 -23.762 1.00 82.12 114 LEU A N 1
ATOM 800 C CA . LEU A 1 114 ? 14.082 10.631 -24.449 1.00 82.12 114 LEU A CA 1
ATOM 801 C C . LEU A 1 114 ? 15.221 11.634 -24.683 1.00 82.12 114 LEU A C 1
ATOM 803 O O . LEU A 1 114 ? 15.026 12.609 -25.403 1.00 82.12 114 LEU A O 1
ATOM 807 N N . GLY A 1 115 ? 16.392 11.428 -24.077 1.00 80.06 115 GLY A N 1
ATOM 808 C CA . GLY A 1 115 ? 17.529 12.334 -24.206 1.00 80.06 115 GLY A CA 1
ATOM 809 C C . GLY A 1 115 ? 18.101 12.363 -25.626 1.00 80.06 115 GLY A C 1
ATOM 810 O O . GLY A 1 115 ? 18.168 11.335 -26.303 1.00 80.06 115 GLY A O 1
ATOM 811 N N . ASP A 1 116 ? 18.585 13.537 -26.048 1.00 66.12 116 ASP A N 1
ATOM 812 C CA . ASP A 1 116 ? 19.163 13.800 -27.381 1.00 66.12 116 ASP A CA 1
ATOM 813 C C . ASP A 1 116 ? 20.288 12.827 -27.786 1.00 66.12 116 ASP A C 1
ATOM 815 O O . ASP A 1 116 ? 20.569 12.643 -28.972 1.00 66.12 116 ASP A O 1
ATOM 819 N N . ASP A 1 117 ? 20.939 12.185 -26.816 1.00 58.94 117 ASP A N 1
ATOM 820 C CA . ASP A 1 117 ? 22.006 11.217 -27.057 1.00 58.94 117 ASP A CA 1
ATOM 821 C C . ASP A 1 117 ? 21.501 9.834 -27.488 1.00 58.94 117 ASP A C 1
ATOM 823 O O . ASP A 1 117 ? 22.238 9.128 -28.177 1.00 58.94 117 ASP A O 1
ATOM 827 N N . GLY A 1 118 ? 20.264 9.456 -27.140 1.00 55.09 118 GLY A N 1
ATOM 828 C CA . GLY A 1 118 ? 19.628 8.221 -27.612 1.00 55.09 118 GLY A CA 1
ATOM 829 C C . GLY A 1 118 ? 19.243 8.322 -29.087 1.00 55.09 118 GLY A C 1
ATOM 830 O O . GLY A 1 118 ? 19.561 7.441 -29.883 1.00 55.09 118 GLY A O 1
ATOM 831 N N . ALA A 1 119 ? 18.683 9.468 -29.485 1.00 54.66 119 ALA A N 1
ATOM 832 C CA . ALA A 1 119 ? 18.386 9.770 -30.886 1.00 54.66 119 ALA A CA 1
ATOM 833 C C . ALA A 1 119 ? 19.658 9.817 -31.756 1.00 54.66 119 ALA A C 1
ATOM 835 O O . ALA A 1 119 ? 19.662 9.325 -32.885 1.00 54.66 119 ALA A O 1
ATOM 836 N N . LYS A 1 120 ? 20.763 10.358 -31.223 1.00 60.47 120 LYS A N 1
ATOM 837 C CA . LYS A 1 120 ? 22.062 10.396 -31.921 1.00 60.47 120 LYS A CA 1
ATOM 838 C C . LYS A 1 120 ? 22.783 9.041 -31.953 1.00 60.47 120 LYS A C 1
ATOM 840 O O . LYS A 1 120 ? 23.573 8.823 -32.870 1.00 60.47 120 LYS A O 1
ATOM 845 N N . ALA A 1 121 ? 22.545 8.154 -30.981 1.00 55.31 121 ALA A N 1
ATOM 846 C CA . ALA A 1 121 ? 23.095 6.793 -30.961 1.00 55.31 121 ALA A CA 1
ATOM 847 C C . ALA A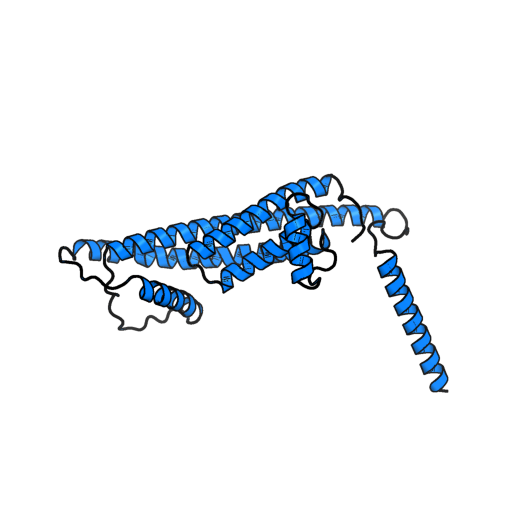 1 121 ? 22.416 5.895 -32.011 1.00 55.31 121 ALA A C 1
ATOM 849 O O . ALA A 1 121 ? 23.113 5.328 -32.851 1.00 55.31 121 ALA A O 1
ATOM 850 N N . LEU A 1 122 ? 21.078 5.916 -32.075 1.00 53.94 122 LEU A N 1
ATOM 851 C CA . LEU A 1 122 ? 20.280 5.227 -33.106 1.00 53.94 122 LEU A CA 1
ATOM 852 C C . LEU A 1 122 ? 20.634 5.663 -34.538 1.00 53.94 122 LEU A C 1
ATOM 854 O O . LEU A 1 122 ? 20.539 4.883 -35.481 1.00 53.94 122 LEU A O 1
ATOM 858 N N . GLN A 1 123 ? 21.078 6.909 -34.726 1.00 57.75 123 GLN A N 1
ATOM 859 C CA . GLN A 1 123 ? 21.514 7.404 -36.035 1.00 57.75 123 GLN A CA 1
ATOM 860 C C . GLN A 1 123 ? 22.917 6.936 -36.460 1.00 57.75 123 GLN A C 1
ATOM 862 O O . GLN A 1 123 ? 23.263 7.084 -37.632 1.00 57.75 123 GLN A O 1
ATOM 867 N N . ARG A 1 124 ? 23.745 6.412 -35.544 1.00 56.12 124 ARG A N 1
ATOM 868 C CA . ARG A 1 124 ? 25.143 6.035 -35.832 1.00 56.12 124 ARG A CA 1
ATOM 869 C C . ARG A 1 124 ? 25.359 4.531 -36.021 1.00 56.12 124 ARG A C 1
ATOM 871 O O . ARG A 1 124 ? 26.291 4.170 -36.735 1.00 56.12 124 ARG A O 1
ATOM 878 N N . GLU A 1 125 ? 24.516 3.665 -35.465 1.00 50.84 125 GLU A N 1
ATOM 879 C CA . GLU A 1 125 ? 24.715 2.203 -35.474 1.00 50.84 125 GLU A CA 1
ATOM 880 C C . GLU A 1 125 ? 23.980 1.450 -36.596 1.00 50.84 125 GLU A C 1
ATOM 882 O O . GLU A 1 125 ? 23.363 0.406 -36.408 1.00 50.84 125 GLU A O 1
ATOM 887 N N . GLY A 1 126 ? 24.182 1.883 -37.842 1.00 51.03 126 GLY A N 1
ATOM 888 C CA . GLY A 1 126 ? 23.932 1.045 -39.025 1.00 51.03 126 GLY A CA 1
ATOM 889 C C . GLY A 1 126 ? 24.858 -0.186 -39.153 1.00 51.03 126 GLY A C 1
ATOM 890 O O . GLY A 1 126 ? 25.143 -0.602 -40.275 1.00 51.03 126 GLY A O 1
ATOM 891 N N . ALA A 1 127 ? 25.379 -0.763 -38.060 1.00 48.94 127 ALA A N 1
ATOM 892 C CA . ALA A 1 127 ? 26.410 -1.803 -38.106 1.00 48.94 127 ALA A CA 1
ATOM 893 C C . ALA A 1 127 ? 26.306 -2.868 -36.985 1.00 48.94 127 ALA A C 1
ATOM 895 O O . ALA A 1 127 ? 26.905 -2.721 -35.934 1.00 48.94 127 ALA A O 1
ATOM 896 N N . ARG A 1 128 ? 25.631 -3.981 -37.330 1.00 50.88 128 ARG A N 1
ATOM 897 C CA . ARG A 1 128 ? 25.679 -5.383 -36.819 1.00 50.88 128 ARG A CA 1
ATOM 898 C C . ARG A 1 128 ? 25.526 -5.677 -35.305 1.00 50.88 128 ARG A C 1
ATOM 900 O O . ARG A 1 128 ? 26.322 -5.199 -34.511 1.00 50.88 128 ARG A O 1
ATOM 907 N N . PRO A 1 129 ? 24.645 -6.630 -34.919 1.00 46.53 129 PRO A N 1
ATOM 908 C CA . PRO A 1 129 ? 24.498 -7.054 -33.529 1.00 46.53 129 PRO A CA 1
ATOM 909 C C . PRO A 1 129 ? 25.436 -8.217 -33.156 1.00 46.53 129 PRO A C 1
ATOM 911 O O . PRO A 1 129 ? 25.692 -9.110 -33.968 1.00 46.53 129 PRO A O 1
ATOM 914 N N . ALA A 1 130 ? 25.883 -8.227 -31.898 1.00 48.31 130 ALA A N 1
ATOM 915 C CA . ALA A 1 130 ? 26.442 -9.386 -31.206 1.00 48.31 130 ALA A CA 1
ATOM 916 C C . ALA A 1 130 ? 25.478 -9.798 -30.079 1.00 48.31 130 ALA A C 1
ATOM 918 O O . ALA A 1 130 ? 24.992 -8.946 -29.341 1.00 48.31 130 ALA A O 1
ATOM 919 N N . GLU A 1 131 ? 25.168 -11.091 -29.983 1.00 50.22 131 GLU A N 1
ATOM 920 C CA . GLU A 1 131 ? 24.267 -11.663 -28.977 1.00 50.22 131 GLU A CA 1
ATOM 921 C C . GLU A 1 131 ? 24.994 -11.892 -27.643 1.00 50.22 131 GLU A C 1
ATOM 923 O O . GLU A 1 131 ? 25.965 -12.646 -27.592 1.00 50.22 131 GLU A O 1
ATOM 928 N N . THR A 1 132 ? 24.472 -11.336 -26.548 1.00 47.38 132 THR A N 1
ATOM 929 C CA . THR A 1 132 ? 24.778 -11.789 -25.180 1.00 47.38 132 THR A CA 1
ATOM 930 C C . THR A 1 132 ? 23.511 -11.853 -24.323 1.00 47.38 132 THR A C 1
ATOM 932 O O . THR A 1 132 ? 22.529 -11.168 -24.583 1.00 47.38 132 THR A O 1
ATOM 935 N N . GLY A 1 133 ? 23.495 -12.778 -23.360 1.00 51.41 133 GLY A N 1
ATOM 936 C CA . GLY A 1 133 ? 22.288 -13.304 -22.718 1.00 51.41 133 GLY A CA 1
ATOM 937 C C . GLY A 1 133 ? 21.596 -12.391 -21.693 1.00 51.41 133 GLY A C 1
ATOM 938 O O . GLY A 1 133 ? 22.189 -11.940 -20.719 1.00 51.41 133 GLY A O 1
ATOM 939 N N . MET A 1 134 ? 20.278 -12.271 -21.864 1.00 45.00 134 MET A N 1
ATOM 940 C CA . MET A 1 134 ? 19.293 -11.450 -21.136 1.00 45.00 134 MET A CA 1
ATOM 941 C C . MET A 1 134 ? 19.186 -11.668 -19.606 1.00 45.00 134 MET A C 1
AT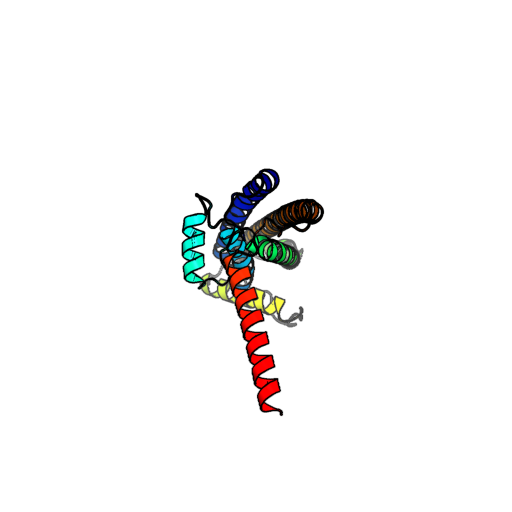OM 943 O O . MET A 1 134 ? 18.568 -10.866 -18.908 1.00 45.00 134 MET A O 1
ATOM 947 N N . HIS A 1 135 ? 19.740 -12.751 -19.051 1.00 51.12 135 HIS A N 1
ATOM 948 C CA . HIS A 1 135 ? 19.501 -13.121 -17.645 1.00 51.12 135 HIS A CA 1
ATOM 949 C C . HIS A 1 135 ? 20.446 -12.456 -16.632 1.00 51.12 135 HIS A C 1
ATOM 951 O O . HIS A 1 135 ? 20.032 -12.228 -15.492 1.00 51.12 135 HIS A O 1
ATOM 957 N N . ASP A 1 136 ? 21.672 -12.106 -17.027 1.00 48.59 136 ASP A N 1
ATOM 958 C CA . ASP A 1 136 ? 22.623 -11.423 -16.138 1.00 48.59 136 ASP A CA 1
ATOM 959 C C . ASP A 1 136 ? 22.399 -9.900 -16.106 1.00 48.59 136 ASP A C 1
ATOM 961 O O . ASP A 1 136 ? 22.648 -9.254 -15.083 1.00 48.59 136 ASP A O 1
ATOM 965 N N . GLU A 1 137 ? 21.802 -9.328 -17.156 1.00 54.03 137 GLU A N 1
ATOM 966 C CA . GLU A 1 137 ? 21.480 -7.897 -17.209 1.00 54.03 137 GLU A CA 1
ATOM 967 C C . GLU A 1 137 ? 20.366 -7.485 -16.237 1.00 54.03 137 GLU A C 1
ATOM 969 O O . GLU A 1 137 ? 20.470 -6.451 -15.575 1.00 54.03 137 GLU A O 1
ATOM 974 N N . LEU A 1 138 ? 19.333 -8.318 -16.061 1.00 48.81 138 LEU A N 1
ATOM 975 C CA . LEU A 1 138 ? 18.244 -8.047 -15.111 1.00 48.81 138 LEU A CA 1
ATOM 976 C C . LEU A 1 138 ? 18.740 -7.987 -13.654 1.00 48.81 138 LEU A C 1
ATOM 978 O O . LEU A 1 138 ? 18.242 -7.187 -12.859 1.00 48.81 138 LEU A O 1
ATOM 982 N N . ARG A 1 139 ? 19.764 -8.777 -13.298 1.00 54.31 139 ARG A N 1
ATOM 983 C CA . ARG A 1 139 ? 20.418 -8.691 -11.978 1.00 54.31 139 ARG A CA 1
ATOM 984 C C . ARG A 1 139 ? 21.250 -7.423 -11.833 1.00 54.31 139 ARG A C 1
ATOM 986 O O . ARG A 1 139 ? 21.225 -6.806 -10.767 1.00 54.31 139 ARG A O 1
ATOM 993 N N . MET A 1 140 ? 21.948 -7.015 -12.891 1.00 49.97 140 MET A N 1
ATOM 994 C CA . MET A 1 140 ? 22.720 -5.774 -12.890 1.00 49.97 140 MET A CA 1
ATOM 995 C C . MET A 1 140 ? 21.808 -4.541 -12.791 1.00 49.97 140 MET A C 1
ATOM 997 O O . MET A 1 140 ? 22.133 -3.611 -12.055 1.00 49.97 140 MET A O 1
ATOM 1001 N N . LEU A 1 141 ? 20.629 -4.555 -13.425 1.00 53.16 141 LEU A N 1
ATOM 1002 C CA . LEU A 1 141 ? 19.623 -3.495 -13.285 1.00 53.16 141 LEU A CA 1
ATOM 1003 C C . LEU A 1 141 ? 19.051 -3.403 -11.873 1.00 53.16 141 LEU A C 1
ATOM 1005 O O . LEU A 1 141 ? 18.915 -2.300 -11.343 1.00 53.16 141 LEU A O 1
ATOM 1009 N N . GLY A 1 142 ? 18.749 -4.543 -11.246 1.00 54.75 142 GLY A N 1
ATOM 1010 C CA . GLY A 1 142 ? 18.318 -4.574 -9.849 1.00 54.75 142 GLY A CA 1
ATOM 1011 C C . GLY A 1 142 ? 19.362 -3.946 -8.921 1.00 54.75 142 GLY A C 1
ATOM 1012 O O . GLY A 1 142 ? 19.006 -3.138 -8.061 1.00 54.75 142 GLY A O 1
ATOM 1013 N N . ALA A 1 143 ? 20.646 -4.253 -9.144 1.00 52.84 143 ALA A N 1
ATOM 1014 C CA . ALA A 1 143 ? 21.778 -3.703 -8.395 1.00 52.84 143 ALA A CA 1
ATOM 1015 C C . ALA A 1 143 ? 22.023 -2.209 -8.677 1.00 52.84 143 ALA A C 1
ATOM 1017 O O . ALA A 1 143 ? 22.303 -1.450 -7.754 1.00 52.84 143 ALA A O 1
ATOM 1018 N N . LEU A 1 144 ? 21.875 -1.755 -9.926 1.00 51.31 144 LEU A N 1
ATOM 1019 C CA . LEU A 1 144 ? 22.006 -0.341 -10.293 1.00 51.31 144 LEU A CA 1
ATOM 1020 C C . LEU A 1 144 ? 20.861 0.502 -9.732 1.00 51.31 144 LEU A C 1
ATOM 1022 O O . LEU A 1 144 ? 21.110 1.590 -9.227 1.00 51.31 144 LEU A O 1
ATOM 1026 N N . LEU A 1 145 ? 19.624 -0.001 -9.748 1.00 51.50 145 LEU A N 1
ATOM 1027 C CA . LEU A 1 145 ? 18.478 0.692 -9.153 1.00 51.50 145 LEU A CA 1
ATOM 1028 C C . LEU A 1 145 ? 18.575 0.766 -7.624 1.00 51.50 145 LEU A C 1
ATOM 1030 O O . LEU A 1 145 ? 18.199 1.786 -7.053 1.00 51.50 145 LEU A O 1
ATOM 1034 N N . THR A 1 146 ? 19.105 -0.268 -6.961 1.00 52.59 146 THR A N 1
ATOM 1035 C CA . THR A 1 146 ? 19.329 -0.246 -5.502 1.00 52.59 146 THR A CA 1
ATOM 1036 C C . THR A 1 146 ? 20.539 0.602 -5.099 1.00 52.59 146 THR A C 1
ATOM 1038 O O . THR A 1 146 ? 20.447 1.357 -4.129 1.00 52.59 146 THR A O 1
ATOM 1041 N N . ASN A 1 147 ? 21.638 0.576 -5.861 1.00 42.50 147 ASN A N 1
ATOM 1042 C CA . ASN A 1 147 ? 22.813 1.412 -5.586 1.00 42.50 147 ASN A CA 1
ATOM 1043 C C . ASN A 1 147 ? 22.601 2.888 -5.950 1.00 42.50 147 ASN A C 1
ATOM 1045 O O . ASN A 1 147 ? 23.042 3.750 -5.194 1.00 42.50 147 ASN A O 1
ATOM 1049 N N . ALA A 1 148 ? 21.872 3.206 -7.025 1.00 45.09 148 ALA A N 1
ATOM 1050 C CA . ALA A 1 148 ? 21.553 4.592 -7.389 1.00 45.09 148 ALA A CA 1
ATOM 1051 C C . ALA A 1 148 ? 20.675 5.296 -6.339 1.00 45.09 148 ALA A C 1
ATOM 1053 O O . ALA A 1 148 ? 20.713 6.518 -6.222 1.00 45.09 148 ALA A O 1
ATOM 1054 N N . THR A 1 149 ? 19.905 4.541 -5.546 1.00 45.09 149 THR A N 1
ATOM 1055 C CA . THR A 1 149 ? 19.178 5.087 -4.389 1.00 45.09 149 THR A CA 1
ATOM 1056 C C . THR A 1 149 ? 20.026 5.204 -3.120 1.00 45.09 149 THR A C 1
ATOM 1058 O O . THR A 1 149 ? 19.693 6.008 -2.256 1.00 45.09 149 THR A O 1
ATOM 1061 N N . ALA A 1 150 ? 21.108 4.428 -2.992 1.00 43.19 150 ALA A N 1
ATOM 1062 C CA . ALA A 1 150 ? 21.954 4.389 -1.794 1.00 43.19 150 ALA A CA 1
ATOM 1063 C C . ALA A 1 150 ? 23.178 5.319 -1.872 1.00 43.19 150 ALA A C 1
ATOM 1065 O O . ALA A 1 150 ? 23.694 5.753 -0.844 1.00 43.19 150 ALA A O 1
ATOM 1066 N N . GLN A 1 151 ? 23.640 5.650 -3.077 1.00 37.84 151 GLN A N 1
ATOM 1067 C CA . GLN A 1 151 ? 24.762 6.551 -3.310 1.00 37.84 151 GLN A CA 1
ATOM 1068 C C . GLN A 1 151 ? 24.276 7.702 -4.184 1.00 37.84 151 GLN A C 1
ATOM 1070 O O . GLN A 1 151 ? 23.981 7.518 -5.362 1.00 37.84 151 GLN A O 1
ATOM 1075 N N . GLY A 1 152 ? 24.152 8.892 -3.590 1.00 42.12 152 GLY A N 1
ATOM 1076 C CA . GLY A 1 152 ? 23.818 10.110 -4.320 1.00 42.12 152 GLY A CA 1
ATOM 1077 C C . GLY A 1 152 ? 24.726 10.263 -5.538 1.00 42.12 152 GLY A C 1
ATOM 1078 O O . GLY A 1 152 ? 25.934 10.368 -5.379 1.00 42.12 152 GLY A O 1
ATOM 1079 N N . ALA A 1 153 ? 24.105 10.214 -6.719 1.00 41.03 153 ALA A N 1
ATOM 1080 C CA . ALA A 1 153 ? 24.599 10.500 -8.066 1.00 41.03 153 ALA A CA 1
ATOM 1081 C C . ALA A 1 153 ? 26.027 11.073 -8.174 1.00 41.03 153 ALA A C 1
ATOM 1083 O O . ALA A 1 153 ? 26.216 12.233 -8.538 1.00 41.03 153 ALA A O 1
ATOM 1084 N N . GLN A 1 154 ? 27.037 10.249 -7.920 1.00 42.22 154 GLN A N 1
ATOM 1085 C CA . GLN A 1 154 ? 28.400 10.532 -8.336 1.00 42.22 154 GLN A CA 1
ATOM 1086 C C . GLN A 1 154 ? 28.652 9.636 -9.541 1.00 42.22 154 GLN A C 1
ATOM 1088 O O . GLN A 1 154 ? 28.898 8.441 -9.394 1.00 42.22 154 GLN A O 1
ATOM 1093 N N . GLU A 1 155 ? 28.473 10.205 -10.740 1.00 46.72 155 GLU A N 1
ATOM 1094 C CA . GLU A 1 155 ? 28.842 9.548 -11.993 1.00 46.72 155 GLU A CA 1
ATOM 1095 C C . GLU A 1 155 ? 30.296 9.077 -11.860 1.00 46.72 155 GLU A C 1
ATOM 1097 O O . GLU A 1 155 ? 31.182 9.917 -11.663 1.00 46.72 155 GLU A O 1
ATOM 1102 N N . PRO A 1 156 ? 30.577 7.763 -11.929 1.00 50.22 156 PRO A N 1
ATOM 1103 C CA . PRO A 1 156 ? 31.943 7.300 -12.058 1.00 50.22 156 PRO A CA 1
ATOM 1104 C C . PRO A 1 156 ? 32.443 7.805 -13.409 1.00 50.22 156 PRO A C 1
ATOM 1106 O O . PRO A 1 156 ? 32.133 7.244 -14.461 1.00 50.22 156 PRO A O 1
ATOM 1109 N N . ALA A 1 157 ? 33.164 8.925 -13.371 1.00 46.94 157 ALA A N 1
ATOM 1110 C CA . ALA A 1 157 ? 33.760 9.554 -14.532 1.00 46.94 157 ALA A CA 1
ATOM 1111 C C . ALA A 1 157 ? 34.684 8.530 -15.209 1.00 46.94 157 ALA A C 1
ATOM 1113 O O . ALA A 1 157 ? 35.789 8.278 -14.734 1.00 46.94 157 ALA A O 1
ATOM 1114 N N . GLY A 1 158 ? 34.204 7.888 -16.277 1.00 54.94 158 GLY A N 1
ATOM 1115 C CA . GLY A 1 158 ? 34.993 6.928 -17.048 1.00 54.94 158 GLY A CA 1
ATOM 1116 C C . GLY A 1 158 ? 34.336 5.590 -17.389 1.00 54.94 158 GLY A C 1
ATOM 1117 O O . GLY A 1 158 ? 34.948 4.841 -18.146 1.00 54.94 158 GLY A O 1
ATOM 1118 N N . LEU A 1 159 ? 33.122 5.265 -16.920 1.00 48.12 159 LEU A N 1
ATOM 1119 C CA . LEU A 1 159 ? 32.406 4.118 -17.497 1.00 48.12 159 LEU A CA 1
ATOM 1120 C C . LEU A 1 159 ? 31.848 4.512 -18.870 1.00 48.12 159 LEU A C 1
ATOM 1122 O O . LEU A 1 159 ? 30.910 5.299 -18.973 1.00 48.12 159 LEU A O 1
ATOM 1126 N N . GLY A 1 160 ? 32.463 3.985 -19.932 1.00 57.75 160 GLY A N 1
ATOM 1127 C CA . GLY A 1 160 ? 31.947 4.100 -21.296 1.00 57.75 160 GLY A CA 1
ATOM 1128 C C . GLY A 1 160 ? 30.485 3.649 -21.383 1.00 57.75 160 GLY A C 1
ATOM 1129 O O . GLY A 1 160 ? 30.032 2.842 -20.570 1.00 57.75 160 GLY A O 1
ATOM 1130 N N . LYS A 1 161 ? 29.745 4.196 -22.359 1.00 58.53 161 LYS A N 1
ATOM 1131 C CA . LYS A 1 161 ? 28.339 3.836 -22.601 1.00 58.53 161 LYS A CA 1
ATOM 1132 C C . LYS A 1 161 ? 28.196 2.304 -22.626 1.00 58.53 161 LYS A C 1
ATOM 1134 O O . LYS A 1 161 ? 28.995 1.659 -23.311 1.00 58.53 161 LYS A O 1
ATOM 1139 N N . PRO A 1 162 ? 27.230 1.724 -21.894 1.00 60.53 162 PRO A N 1
ATOM 1140 C CA . PRO A 1 162 ? 27.001 0.289 -21.947 1.00 60.53 162 PRO A CA 1
ATOM 1141 C C . PRO A 1 162 ? 26.677 -0.119 -23.396 1.00 60.53 162 PRO A C 1
ATOM 1143 O O . PRO A 1 162 ? 25.957 0.619 -24.076 1.00 60.53 162 PRO A O 1
ATOM 1146 N N . PRO A 1 163 ? 27.227 -1.240 -23.896 1.00 71.62 163 PRO A N 1
ATOM 1147 C CA . PRO A 1 163 ? 27.032 -1.695 -25.269 1.00 71.62 163 PRO A CA 1
ATOM 1148 C C . PRO A 1 163 ? 25.666 -2.381 -25.407 1.00 71.62 163 PRO A C 1
ATOM 1150 O O . PRO A 1 163 ? 25.590 -3.587 -25.615 1.00 71.62 163 PRO A O 1
ATOM 1153 N N . TRP A 1 164 ? 24.585 -1.631 -25.218 1.00 77.62 164 TRP A N 1
ATOM 1154 C CA . TRP A 1 164 ? 23.228 -2.147 -25.380 1.00 77.62 164 TRP A CA 1
ATOM 115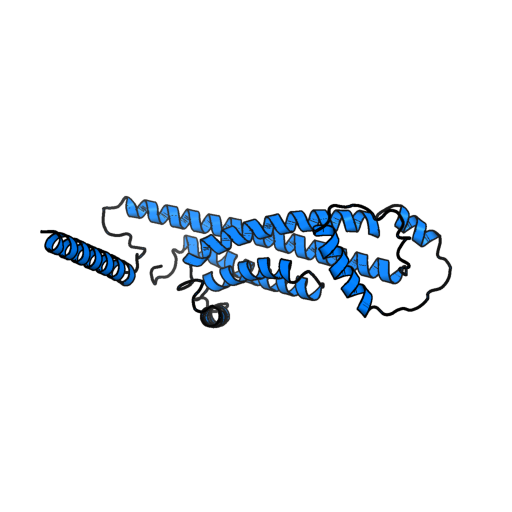5 C C . TRP A 1 164 ? 22.796 -2.049 -26.835 1.00 77.62 164 TRP A C 1
ATOM 1157 O O . TRP A 1 164 ? 22.941 -1.002 -27.461 1.00 77.62 164 TRP A O 1
ATOM 1167 N N . SER A 1 165 ? 22.224 -3.127 -27.360 1.00 83.50 165 SER A N 1
ATOM 1168 C CA . SER A 1 165 ? 21.583 -3.115 -28.670 1.00 83.50 165 SER A CA 1
ATOM 1169 C C . SER A 1 165 ? 20.314 -2.250 -28.654 1.00 83.50 165 SER A C 1
ATOM 1171 O O . SER A 1 165 ? 19.608 -2.170 -27.645 1.00 83.50 165 SER A O 1
ATOM 1173 N N . ASP A 1 166 ? 19.949 -1.654 -29.795 1.00 80.38 166 ASP A N 1
ATOM 1174 C CA . ASP A 1 166 ? 18.721 -0.844 -29.933 1.00 80.38 166 ASP A CA 1
ATOM 1175 C C . ASP A 1 166 ? 17.456 -1.576 -29.449 1.00 80.38 166 ASP A C 1
ATOM 1177 O O . ASP A 1 166 ? 16.525 -0.979 -28.899 1.00 80.38 166 ASP A O 1
ATOM 1181 N N . ARG A 1 167 ? 17.422 -2.902 -29.637 1.00 83.81 167 ARG A N 1
ATOM 1182 C CA . ARG A 1 167 ? 16.310 -3.751 -29.204 1.00 83.81 167 ARG A CA 1
ATOM 1183 C C . ARG A 1 167 ? 16.198 -3.806 -27.682 1.00 83.81 167 ARG A C 1
ATOM 1185 O O . ARG A 1 167 ? 15.083 -3.739 -27.166 1.00 83.81 167 ARG A O 1
ATOM 1192 N N . GLU A 1 168 ? 17.325 -3.911 -26.986 1.00 84.12 168 GLU A N 1
ATOM 1193 C CA . GLU A 1 168 ? 17.375 -3.917 -25.523 1.00 84.12 168 GLU A CA 1
ATOM 1194 C C . GLU A 1 168 ? 16.925 -2.563 -24.977 1.00 84.12 168 GLU A C 1
ATOM 1196 O O . GLU A 1 168 ? 16.048 -2.519 -24.116 1.00 84.12 168 GLU A O 1
ATOM 1201 N N . VAL A 1 169 ? 17.408 -1.453 -25.548 1.00 83.44 169 VAL A N 1
ATOM 1202 C CA . VAL A 1 169 ? 16.986 -0.099 -25.146 1.00 83.44 169 VAL A CA 1
ATOM 1203 C C . VAL A 1 169 ? 15.468 0.064 -25.260 1.00 83.44 169 VAL A C 1
ATOM 1205 O O . VAL A 1 169 ? 14.823 0.528 -24.318 1.00 83.44 169 VAL A O 1
ATOM 1208 N N . HIS A 1 170 ? 14.864 -0.365 -26.373 1.00 85.56 170 HIS A N 1
ATOM 1209 C CA . HIS A 1 170 ? 13.414 -0.260 -26.544 1.00 85.56 170 HIS A CA 1
ATOM 1210 C C . HIS A 1 170 ? 12.638 -1.109 -25.524 1.00 85.56 170 HIS A C 1
ATOM 1212 O O . HIS A 1 170 ? 11.652 -0.638 -24.948 1.00 85.56 170 HIS A O 1
ATOM 1218 N N . GLN A 1 171 ? 13.104 -2.332 -25.252 1.00 88.69 171 GLN A N 1
ATOM 1219 C CA . GLN A 1 171 ? 12.517 -3.196 -24.228 1.00 88.69 171 GLN A CA 1
ATOM 1220 C C . GLN A 1 171 ? 12.609 -2.558 -22.837 1.00 88.69 171 GLN A C 1
ATOM 1222 O O . GLN A 1 171 ? 11.586 -2.462 -22.155 1.00 88.69 171 GLN A O 1
ATOM 1227 N N . TYR A 1 172 ? 13.774 -2.031 -22.453 1.00 86.75 172 TYR A N 1
ATOM 1228 C CA . TYR A 1 172 ? 13.959 -1.333 -21.179 1.00 86.75 172 TYR A CA 1
ATOM 1229 C C . TYR A 1 172 ? 13.051 -0.114 -21.043 1.00 86.75 172 TYR A C 1
ATOM 1231 O O . TYR A 1 172 ? 12.390 0.046 -20.018 1.00 86.75 172 TYR A O 1
ATOM 1239 N N . CYS A 1 173 ? 12.958 0.718 -22.081 1.00 90.06 173 CYS A N 1
ATOM 1240 C CA . CYS A 1 173 ? 12.078 1.881 -22.071 1.00 90.06 173 CYS A CA 1
ATOM 1241 C C . CYS A 1 173 ? 10.604 1.474 -21.929 1.00 90.06 173 CYS A C 1
ATOM 1243 O O . CYS A 1 173 ? 9.880 2.057 -21.123 1.00 90.06 173 CYS A O 1
ATOM 1245 N N . SER A 1 174 ? 10.158 0.435 -22.642 1.00 91.75 174 SER A N 1
ATOM 1246 C CA . SER A 1 174 ? 8.780 -0.057 -22.523 1.00 91.75 174 SER A CA 1
ATOM 1247 C C . SER A 1 174 ? 8.464 -0.589 -21.117 1.00 91.75 174 SER A C 1
ATOM 1249 O O . SER A 1 174 ? 7.417 -0.261 -20.554 1.00 91.75 174 SER A O 1
ATOM 1251 N N . LEU A 1 175 ? 9.395 -1.335 -20.512 1.00 91.00 175 LEU A N 1
ATOM 1252 C CA . LEU A 1 175 ? 9.251 -1.876 -19.162 1.00 91.00 175 LEU A CA 1
ATOM 1253 C C . LEU A 1 175 ? 9.236 -0.756 -18.115 1.00 91.00 175 LEU A C 1
ATOM 1255 O O . LEU A 1 175 ? 8.381 -0.747 -17.231 1.00 91.00 175 LEU A O 1
ATOM 1259 N N . ALA A 1 176 ? 10.139 0.218 -18.241 1.00 90.81 176 ALA A N 1
ATOM 1260 C CA . ALA A 1 176 ? 10.200 1.377 -17.360 1.00 90.81 176 ALA A CA 1
ATOM 1261 C C . ALA A 1 176 ? 8.915 2.215 -17.437 1.00 90.81 176 ALA A C 1
ATOM 1263 O O . ALA A 1 176 ? 8.366 2.588 -16.401 1.00 90.81 176 ALA A O 1
ATOM 1264 N N . ALA A 1 177 ? 8.390 2.459 -18.642 1.00 93.75 177 ALA A N 1
ATOM 1265 C CA . ALA A 1 177 ? 7.125 3.165 -18.831 1.00 93.75 177 ALA A CA 1
ATOM 1266 C C . ALA A 1 177 ? 5.944 2.409 -18.194 1.00 93.75 177 ALA A C 1
ATOM 1268 O O . ALA A 1 177 ? 5.130 3.017 -17.494 1.00 93.75 177 ALA A O 1
ATOM 1269 N N . ALA A 1 178 ? 5.878 1.084 -18.372 1.00 95.06 178 ALA A N 1
ATOM 1270 C CA . ALA A 1 178 ? 4.862 0.247 -17.738 1.00 95.06 178 ALA A CA 1
ATOM 127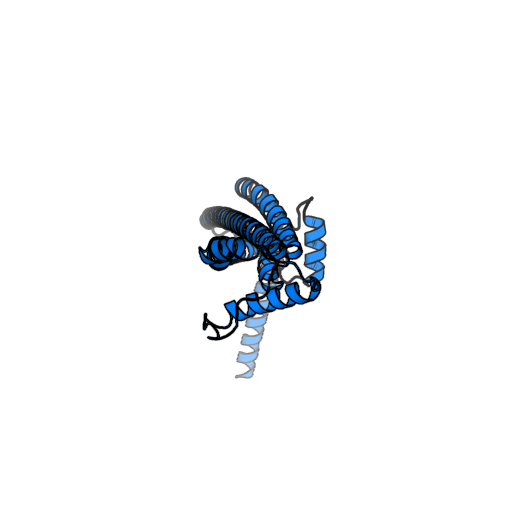1 C C . ALA A 1 178 ? 4.953 0.302 -16.204 1.00 95.06 178 ALA A C 1
ATOM 1273 O O . ALA A 1 178 ? 3.941 0.508 -15.531 1.00 95.06 178 ALA A O 1
ATOM 1274 N N . LEU A 1 179 ? 6.163 0.195 -15.645 1.00 93.94 179 LEU A N 1
ATOM 1275 C CA . LEU A 1 179 ? 6.393 0.279 -14.203 1.00 93.94 179 LEU A CA 1
ATOM 1276 C C . LEU A 1 179 ? 6.001 1.650 -13.637 1.00 93.94 179 LEU A C 1
ATOM 1278 O O . LEU A 1 179 ? 5.343 1.708 -12.600 1.00 93.94 179 LEU A O 1
ATOM 1282 N N . ILE A 1 180 ? 6.338 2.745 -14.326 1.00 95.31 180 ILE A N 1
ATOM 1283 C CA . ILE A 1 180 ? 5.909 4.102 -13.953 1.00 95.31 180 ILE A CA 1
ATOM 1284 C C . ILE A 1 180 ? 4.377 4.193 -13.927 1.00 95.31 180 ILE A C 1
ATOM 1286 O O . ILE A 1 180 ? 3.816 4.718 -12.965 1.00 95.31 180 ILE A O 1
ATOM 1290 N N . GLY A 1 181 ? 3.692 3.647 -14.937 1.00 96.44 181 GLY A N 1
ATOM 1291 C CA . GLY A 1 181 ? 2.228 3.624 -14.992 1.00 96.44 181 GLY A CA 1
ATOM 1292 C C . GLY A 1 181 ? 1.590 2.841 -13.838 1.00 96.44 181 GLY A C 1
ATOM 1293 O O . GLY A 1 181 ? 0.631 3.313 -13.218 1.00 96.44 181 GLY A O 1
ATOM 1294 N N . VAL A 1 182 ? 2.149 1.676 -13.497 1.00 96.62 182 VAL A N 1
ATOM 1295 C CA . VAL A 1 182 ? 1.692 0.868 -12.354 1.00 96.62 182 VAL A CA 1
ATOM 1296 C C . VAL A 1 182 ? 1.943 1.590 -11.030 1.00 96.62 182 VAL A C 1
ATOM 1298 O O . VAL A 1 182 ? 1.040 1.643 -10.198 1.00 96.62 182 VAL A O 1
ATOM 1301 N N . LEU A 1 183 ? 3.118 2.199 -10.838 1.00 94.44 183 LEU A N 1
ATOM 1302 C CA . LEU A 1 183 ? 3.429 2.983 -9.637 1.00 94.44 183 LEU A CA 1
ATOM 1303 C C . LEU A 1 183 ? 2.494 4.188 -9.484 1.00 94.44 183 LEU A C 1
ATOM 1305 O O . LEU A 1 183 ? 1.996 4.430 -8.388 1.00 94.44 183 LEU A O 1
ATOM 1309 N N . ALA A 1 184 ? 2.203 4.907 -10.571 1.00 97.19 184 ALA A N 1
ATOM 1310 C CA . ALA A 1 184 ? 1.266 6.030 -10.555 1.00 97.19 184 ALA A CA 1
ATOM 1311 C C . ALA A 1 184 ? -0.144 5.585 -10.158 1.00 97.19 184 ALA A C 1
ATOM 1313 O O . ALA A 1 184 ? -0.771 6.197 -9.292 1.00 97.19 184 ALA A O 1
ATOM 1314 N N . SER A 1 185 ? -0.612 4.478 -10.738 1.00 97.38 185 SER A N 1
ATOM 1315 C CA . SER A 1 185 ? -1.905 3.883 -10.394 1.00 97.38 185 SER A CA 1
ATOM 1316 C C . SER A 1 185 ? -1.950 3.464 -8.922 1.00 97.38 185 SER A C 1
ATOM 1318 O O . SER A 1 185 ? -2.914 3.763 -8.222 1.00 97.38 185 SER A O 1
ATOM 1320 N N . GLN A 1 186 ? -0.880 2.842 -8.427 1.00 96.62 186 GLN A N 1
ATOM 1321 C CA . GLN A 1 186 ? -0.760 2.405 -7.038 1.00 96.62 186 GLN A CA 1
ATOM 1322 C C . GLN A 1 186 ? -0.777 3.585 -6.061 1.00 96.62 186 GLN A C 1
ATOM 1324 O O . GLN A 1 186 ? -1.537 3.555 -5.095 1.00 96.62 186 GLN A O 1
ATOM 1329 N N . SER A 1 187 ? -0.016 4.651 -6.332 1.00 96.25 187 SER A N 1
ATOM 1330 C CA . SER A 1 187 ? -0.046 5.875 -5.524 1.00 96.25 187 SER A CA 1
ATOM 1331 C C . SER A 1 187 ? -1.447 6.483 -5.469 1.00 96.25 187 SER A C 1
ATOM 1333 O O . SER A 1 187 ? -1.915 6.836 -4.389 1.00 96.25 187 SER A O 1
ATOM 1335 N N . LEU A 1 188 ? -2.148 6.569 -6.605 1.00 97.75 188 LEU A N 1
ATOM 1336 C CA . LEU A 1 188 ? -3.518 7.090 -6.654 1.00 97.75 188 LEU A CA 1
ATOM 1337 C C . LEU A 1 188 ? -4.482 6.250 -5.809 1.00 97.75 188 LEU A C 1
ATOM 1339 O O . LEU A 1 188 ? -5.248 6.804 -5.020 1.00 97.75 188 LEU A O 1
ATOM 1343 N N . VAL A 1 189 ? -4.423 4.922 -5.937 1.00 97.69 189 VAL A N 1
ATOM 1344 C CA . VAL A 1 189 ? -5.265 3.997 -5.163 1.00 97.69 189 VAL A CA 1
ATOM 1345 C C . VAL A 1 189 ? -4.967 4.114 -3.668 1.00 97.69 189 VAL A C 1
ATOM 1347 O O . VAL A 1 189 ? -5.896 4.145 -2.864 1.00 97.69 189 VAL A O 1
ATOM 1350 N N . GLN A 1 190 ? -3.699 4.252 -3.286 1.00 97.00 190 GLN A N 1
ATOM 1351 C CA . GLN A 1 190 ? -3.295 4.422 -1.892 1.00 97.00 190 GLN A CA 1
ATOM 1352 C C . GLN A 1 190 ? -3.748 5.761 -1.294 1.00 97.00 190 GLN A C 1
ATOM 1354 O O . GLN A 1 190 ? -4.239 5.783 -0.165 1.00 97.00 190 GLN A O 1
ATOM 1359 N N . PHE A 1 191 ? -3.674 6.868 -2.042 1.00 97.81 191 PHE A N 1
ATOM 1360 C CA . PHE A 1 191 ? -4.240 8.144 -1.589 1.00 97.81 191 PHE A CA 1
ATOM 1361 C C . PHE A 1 191 ? -5.762 8.094 -1.485 1.00 97.81 191 PHE A C 1
ATOM 1363 O O . PHE A 1 191 ? -6.317 8.610 -0.516 1.00 97.81 191 PHE A O 1
ATOM 1370 N N . ALA A 1 192 ? -6.443 7.444 -2.433 1.00 97.31 192 ALA A N 1
ATOM 1371 C CA . ALA A 1 192 ? -7.885 7.235 -2.356 1.00 97.31 192 ALA A CA 1
ATOM 1372 C C . ALA A 1 192 ? -8.257 6.404 -1.116 1.00 97.31 192 ALA A C 1
ATOM 1374 O O . ALA A 1 192 ? -9.160 6.780 -0.369 1.00 97.31 192 ALA A O 1
ATOM 1375 N N . ALA A 1 193 ? -7.519 5.324 -0.848 1.00 96.75 193 ALA A N 1
ATOM 1376 C CA . ALA A 1 193 ? -7.705 4.481 0.326 1.00 96.75 193 ALA A CA 1
ATOM 1377 C C . ALA A 1 193 ? -7.478 5.256 1.630 1.00 96.75 193 ALA A C 1
ATOM 1379 O O . ALA A 1 193 ? -8.309 5.183 2.535 1.00 96.75 193 ALA A O 1
ATOM 1380 N N . ALA A 1 194 ? -6.408 6.052 1.706 1.00 96.88 194 ALA A N 1
ATOM 1381 C CA . ALA A 1 194 ? -6.118 6.895 2.860 1.00 96.88 194 ALA A CA 1
ATOM 1382 C C . ALA A 1 194 ? -7.193 7.974 3.073 1.00 96.88 194 ALA A C 1
ATOM 1384 O O . ALA A 1 194 ? -7.654 8.180 4.194 1.00 96.88 194 ALA A O 1
ATOM 1385 N N . HIS A 1 195 ? -7.645 8.635 2.004 1.00 97.06 195 HIS A N 1
ATOM 1386 C CA . HIS A 1 195 ? -8.701 9.644 2.076 1.00 97.06 195 HIS A CA 1
ATOM 1387 C C . HIS A 1 195 ? -10.023 9.047 2.582 1.00 97.06 195 HIS A C 1
ATOM 1389 O O . HIS A 1 195 ? -10.649 9.593 3.492 1.00 97.06 195 HIS A O 1
ATOM 1395 N N . MET A 1 196 ? -10.429 7.897 2.035 1.00 95.62 196 MET A N 1
ATOM 1396 C CA . MET A 1 196 ? -11.640 7.192 2.465 1.00 95.62 196 MET A CA 1
ATOM 1397 C C . MET A 1 196 ? -11.515 6.668 3.901 1.00 95.62 196 MET A C 1
ATOM 1399 O O . MET A 1 196 ? -12.451 6.803 4.686 1.00 95.62 196 MET A O 1
ATOM 1403 N N . GLY A 1 197 ? -10.349 6.131 4.272 1.00 94.50 197 GLY A N 1
ATOM 1404 C CA . GLY A 1 197 ? -10.067 5.677 5.632 1.00 94.50 197 GLY A CA 1
ATOM 1405 C C . GLY A 1 197 ? -10.121 6.812 6.656 1.00 94.50 197 GLY A C 1
ATOM 1406 O O . GLY A 1 197 ? -10.747 6.668 7.706 1.00 94.50 197 GLY A O 1
ATOM 1407 N N . PHE A 1 198 ? -9.568 7.981 6.323 1.00 95.19 198 PHE A N 1
ATOM 1408 C CA . PHE A 1 198 ? -9.661 9.181 7.156 1.00 95.19 198 PHE A CA 1
ATOM 1409 C C . PHE A 1 198 ? -11.106 9.680 7.296 1.00 95.19 198 PHE A C 1
ATOM 1411 O O . PHE A 1 198 ? -11.529 10.045 8.394 1.00 95.19 198 PHE A O 1
ATOM 1418 N N . GLY A 1 199 ? -11.885 9.646 6.210 1.00 94.44 199 GLY A N 1
ATOM 1419 C CA . GLY A 1 199 ? -13.321 9.929 6.244 1.00 94.44 199 GLY A CA 1
ATOM 1420 C C . GLY A 1 199 ? -14.063 9.020 7.226 1.00 94.44 199 GLY A C 1
ATOM 1421 O O . GLY A 1 199 ? -14.789 9.516 8.090 1.00 94.44 199 GLY A O 1
ATOM 1422 N N . ALA A 1 200 ? -13.796 7.714 7.167 1.00 93.56 200 ALA A N 1
ATOM 1423 C CA . ALA A 1 200 ? -14.420 6.729 8.044 1.00 93.56 200 ALA A CA 1
ATOM 1424 C C . ALA A 1 200 ? -14.020 6.937 9.511 1.00 93.56 200 ALA A C 1
ATOM 1426 O O . ALA A 1 200 ? -14.882 6.915 10.391 1.00 93.56 200 ALA A O 1
ATOM 1427 N N . LEU A 1 201 ? -12.739 7.224 9.777 1.00 92.62 201 LEU A N 1
ATOM 1428 C CA . LEU A 1 201 ? -12.247 7.566 11.116 1.00 92.62 201 LEU A CA 1
ATOM 1429 C C . LEU A 1 201 ? -12.931 8.818 11.672 1.00 92.62 201 LEU A C 1
ATOM 1431 O O . LEU A 1 201 ? -13.358 8.819 12.825 1.00 92.62 201 LEU A O 1
ATOM 1435 N N . LYS A 1 202 ? -13.093 9.864 10.855 1.00 92.81 202 LYS A N 1
ATOM 1436 C CA . LYS A 1 202 ? -13.768 11.101 11.263 1.00 92.81 202 LYS A CA 1
ATOM 1437 C C . LYS A 1 202 ? -15.248 10.865 11.568 1.00 92.81 202 LYS A C 1
ATOM 1439 O O . LYS A 1 202 ? -15.752 11.374 12.569 1.00 92.81 202 LYS A O 1
ATOM 1444 N N . THR A 1 203 ? -15.943 10.078 10.745 1.00 92.12 203 THR A N 1
ATOM 1445 C CA . THR A 1 203 ? -17.338 9.698 11.006 1.00 92.12 203 THR A CA 1
ATOM 1446 C C . THR A 1 203 ? -17.449 8.914 12.312 1.00 92.12 203 THR A C 1
ATOM 1448 O O . THR A 1 203 ? -18.270 9.265 13.158 1.00 92.12 203 THR A O 1
ATOM 1451 N N . LEU A 1 204 ? -16.584 7.922 12.537 1.00 89.25 204 LEU A N 1
ATOM 1452 C CA . LEU A 1 204 ? -16.552 7.164 13.791 1.00 89.25 204 LEU A CA 1
ATOM 1453 C C . LEU A 1 204 ? -16.300 8.069 14.999 1.00 89.25 204 LEU A C 1
ATOM 1455 O O . LEU A 1 204 ? -17.039 7.994 15.977 1.00 89.25 204 LEU A O 1
ATOM 1459 N N . GLN A 1 205 ? -15.325 8.975 14.913 1.00 89.19 205 GLN A N 1
ATOM 1460 C CA . GLN A 1 205 ? -15.041 9.944 15.970 1.00 89.19 205 GLN A CA 1
ATOM 1461 C C . GLN A 1 205 ? -16.252 10.840 16.263 1.00 89.19 205 GLN A C 1
ATOM 1463 O O . GLN A 1 205 ? -16.560 11.089 17.427 1.00 89.19 205 GLN A O 1
ATOM 1468 N N . SER A 1 206 ? -16.971 11.293 15.230 1.00 89.69 206 SER A N 1
ATOM 1469 C CA . SER A 1 206 ? -18.169 12.118 15.412 1.00 89.69 206 SER A CA 1
ATOM 1470 C C . SER A 1 206 ? -19.285 11.364 16.144 1.00 89.69 206 SER A C 1
ATOM 1472 O O . SER A 1 206 ? -19.842 11.892 17.106 1.00 89.69 206 SER A O 1
ATOM 1474 N N . LEU A 1 207 ? -19.540 10.104 15.776 1.00 87.25 207 LEU A N 1
ATOM 1475 C CA . LEU A 1 207 ? -20.539 9.252 16.427 1.00 87.25 207 LEU A CA 1
ATOM 1476 C C . LEU A 1 207 ? -20.161 8.945 17.880 1.00 87.25 207 LEU A C 1
ATOM 1478 O O . LEU A 1 207 ? -21.018 8.980 18.762 1.00 87.25 207 LEU A O 1
ATOM 1482 N N . LEU A 1 208 ? -18.872 8.711 18.137 1.00 83.00 208 LEU A N 1
ATOM 1483 C CA . LEU A 1 208 ? -18.343 8.523 19.487 1.00 83.00 208 LEU A CA 1
ATOM 1484 C C . LEU A 1 208 ? -18.535 9.781 20.340 1.00 83.00 208 LEU A C 1
ATOM 1486 O O . LEU A 1 208 ? -18.984 9.690 21.480 1.00 83.00 208 LEU A O 1
ATOM 1490 N N . SER A 1 209 ? -18.251 10.960 19.780 1.00 82.12 209 SER A N 1
ATOM 1491 C CA . SER A 1 209 ? -18.390 12.229 20.501 1.00 82.12 209 SER A CA 1
ATOM 1492 C C . SER A 1 209 ? -19.846 12.575 20.826 1.00 82.12 209 SER A C 1
ATOM 1494 O O . SER A 1 209 ? -20.125 13.073 21.914 1.00 82.12 209 SER A O 1
ATOM 1496 N N . GLN A 1 210 ? -20.785 12.260 19.924 1.00 84.00 210 GLN A N 1
ATOM 1497 C CA . GLN A 1 210 ? -22.217 12.472 20.152 1.00 84.00 210 GLN A CA 1
ATOM 1498 C C . GLN A 1 210 ? -22.755 11.605 21.288 1.00 84.00 210 GLN A C 1
ATOM 1500 O O . GLN A 1 210 ? -23.588 12.063 22.063 1.00 84.00 210 GLN A O 1
ATOM 1505 N N . GLN A 1 211 ? -22.272 10.370 21.409 1.00 76.75 211 GLN A N 1
ATOM 1506 C CA . GLN A 1 211 ? -22.717 9.479 22.475 1.00 76.75 211 GLN A CA 1
ATOM 1507 C C . GLN A 1 211 ? -22.055 9.775 23.817 1.00 76.75 211 GLN A C 1
ATOM 1509 O O . GLN A 1 211 ? -22.713 9.654 24.840 1.00 76.75 211 GLN A O 1
ATOM 1514 N N . ALA A 1 212 ? -20.799 10.227 23.827 1.00 71.12 212 ALA A N 1
ATOM 1515 C CA . ALA A 1 212 ? -20.118 10.618 25.061 1.00 71.12 212 ALA A CA 1
ATOM 1516 C C . ALA A 1 212 ? -20.777 11.825 25.764 1.00 71.12 212 ALA A C 1
ATOM 1518 O O . ALA A 1 212 ? -20.612 11.996 26.968 1.00 71.12 212 ALA A O 1
ATOM 1519 N N . GLY A 1 213 ? -21.518 12.664 25.029 1.00 66.19 213 GLY A N 1
ATOM 1520 C CA . GLY A 1 213 ? -22.293 13.775 25.593 1.00 66.19 213 GLY A CA 1
ATOM 1521 C C . GLY A 1 213 ? -23.689 13.393 26.106 1.00 66.19 213 GLY A C 1
ATOM 1522 O O . GLY A 1 213 ? -24.312 14.192 26.804 1.00 66.19 213 GLY A O 1
ATOM 1523 N N . ALA A 1 214 ? -24.189 12.199 25.774 1.00 59.72 214 ALA A N 1
ATOM 1524 C CA . ALA A 1 214 ? -25.517 11.718 26.147 1.00 59.72 214 ALA A CA 1
ATOM 1525 C C . ALA A 1 214 ? -25.431 10.830 27.401 1.00 59.72 214 ALA A C 1
ATOM 1527 O O . ALA A 1 214 ? -25.539 9.616 27.311 1.00 59.72 214 ALA A O 1
ATOM 1528 N N . GLU A 1 215 ? -25.230 11.471 28.558 1.00 49.84 215 GLU A N 1
ATOM 1529 C CA . GLU A 1 215 ? -25.072 10.861 29.890 1.00 49.84 215 GLU A CA 1
ATOM 1530 C C . GLU A 1 215 ? -23.873 9.904 30.041 1.00 49.84 215 GLU A C 1
ATOM 1532 O O . GLU A 1 215 ? -23.477 9.182 29.136 1.00 49.84 215 GLU A O 1
ATOM 1537 N N . PHE A 1 216 ? -23.271 9.897 31.232 1.00 46.84 216 PHE A N 1
ATOM 1538 C CA . PHE A 1 216 ? -22.131 9.062 31.641 1.00 46.84 216 PHE A CA 1
ATOM 1539 C C . PHE A 1 216 ? -22.469 7.547 31.712 1.00 46.84 216 PHE A C 1
ATOM 1541 O O . PHE A 1 216 ? -22.046 6.840 32.624 1.00 46.84 216 PHE A O 1
ATOM 1548 N N . GLY A 1 217 ? -23.247 7.021 30.767 1.00 50.69 217 GLY A N 1
ATOM 1549 C CA . GLY A 1 217 ? -23.312 5.596 30.480 1.00 50.69 217 GLY A CA 1
ATOM 1550 C C . GLY A 1 217 ? -22.098 5.220 29.641 1.00 50.69 217 GLY A C 1
ATOM 1551 O O . GLY A 1 217 ? -21.790 5.898 28.664 1.00 50.69 217 GLY A O 1
ATOM 1552 N N . ALA A 1 218 ? -21.378 4.174 30.048 1.00 49.78 218 ALA A N 1
ATOM 1553 C CA . ALA A 1 218 ? -20.201 3.658 29.353 1.00 49.78 218 ALA A CA 1
ATOM 1554 C C . ALA A 1 218 ? -20.373 3.692 27.818 1.00 49.78 218 ALA A C 1
ATOM 1556 O O . ALA A 1 218 ? -21.459 3.356 27.333 1.00 49.78 218 ALA A O 1
ATOM 1557 N N . PRO A 1 219 ? -19.335 4.079 27.047 1.00 46.97 219 PRO A N 1
ATOM 1558 C CA . PRO A 1 219 ? -19.444 4.154 25.597 1.00 46.97 219 PRO A CA 1
ATOM 1559 C C . PRO A 1 219 ? -19.993 2.818 25.075 1.00 46.97 219 PRO A C 1
ATOM 1561 O O . PRO A 1 219 ? -19.389 1.777 25.346 1.00 46.97 219 PRO A O 1
ATOM 1564 N N . PRO A 1 220 ? -21.109 2.799 24.318 1.00 49.91 220 PRO A N 1
ATOM 1565 C CA . PRO A 1 220 ? -21.694 1.549 23.823 1.00 49.91 220 PRO A CA 1
ATOM 1566 C C . PRO A 1 220 ? -20.762 0.850 22.820 1.00 49.91 220 PRO A C 1
ATOM 1568 O O . PRO A 1 220 ? -20.969 -0.305 22.452 1.00 49.91 220 PRO A O 1
ATOM 1571 N N . TRP A 1 221 ? -19.679 1.525 22.423 1.00 48.56 221 TRP A N 1
ATOM 1572 C CA . TRP A 1 221 ? -18.584 0.989 21.630 1.00 48.56 221 TRP A CA 1
ATOM 1573 C C . TRP A 1 221 ? -17.515 0.345 22.505 1.00 48.56 221 TRP A C 1
ATOM 1575 O O . TRP A 1 221 ? -16.367 0.786 22.522 1.00 48.56 221 TRP A O 1
ATOM 1585 N N . GLY A 1 222 ? -17.935 -0.703 23.213 1.00 46.66 222 GLY A N 1
ATOM 1586 C CA . GLY A 1 222 ? -17.127 -1.647 23.974 1.00 46.66 222 GLY A CA 1
ATOM 1587 C C . GLY A 1 222 ? -15.614 -1.412 23.954 1.00 46.66 222 GLY A C 1
ATOM 1588 O O . GLY A 1 222 ? -14.895 -1.964 23.116 1.00 46.66 222 GLY A O 1
ATOM 1589 N N . TYR A 1 223 ? -15.130 -0.750 25.005 1.00 44.09 223 TYR A N 1
ATOM 1590 C CA . TYR A 1 223 ? -14.186 -1.454 25.866 1.00 44.09 223 TYR A CA 1
ATOM 1591 C C . TYR A 1 223 ? -14.825 -2.824 26.090 1.00 44.09 223 TYR A C 1
ATOM 1593 O O . TYR A 1 223 ? -15.919 -2.876 26.656 1.00 44.09 223 TYR A O 1
ATOM 1601 N N . ALA A 1 224 ? -14.295 -3.883 25.464 1.00 50.28 224 ALA A N 1
ATOM 1602 C CA . ALA A 1 224 ? -14.910 -5.203 25.560 1.00 50.28 224 ALA A CA 1
ATOM 1603 C C . ALA A 1 224 ? -15.218 -5.429 27.041 1.00 50.28 224 ALA A C 1
ATOM 1605 O O . ALA A 1 224 ? -14.355 -5.144 27.865 1.00 50.28 224 ALA A O 1
ATOM 1606 N N . ALA A 1 225 ? -16.431 -5.846 27.409 1.00 55.03 225 ALA A N 1
ATOM 1607 C CA . ALA A 1 225 ? -16.746 -6.053 28.826 1.00 55.03 225 ALA A CA 1
ATOM 1608 C C . ALA A 1 225 ? -15.669 -6.931 29.494 1.00 55.03 225 ALA A C 1
ATOM 1610 O O . ALA A 1 225 ? -15.317 -6.719 30.644 1.00 55.03 225 ALA A O 1
ATOM 1611 N N . GLU A 1 226 ? -15.068 -7.827 28.710 1.00 57.72 226 GLU A N 1
ATOM 1612 C CA . GLU A 1 226 ? -13.887 -8.609 29.043 1.00 57.72 226 GLU A CA 1
ATOM 1613 C C . GLU A 1 226 ? -12.594 -7.787 29.202 1.00 57.72 226 GLU A C 1
ATOM 1615 O O . GLU A 1 226 ? -11.902 -7.973 30.189 1.00 57.72 226 GLU A O 1
ATOM 1620 N N . SER A 1 227 ? -12.260 -6.836 28.320 1.00 59.12 227 SER A N 1
ATOM 1621 C CA . SER A 1 227 ? -11.086 -5.965 28.508 1.00 59.12 227 SER A CA 1
ATOM 1622 C C . SER A 1 227 ? -11.272 -4.964 29.649 1.00 59.12 227 SER A C 1
ATOM 1624 O O . SER A 1 227 ? -10.316 -4.680 30.356 1.00 59.12 227 SER A O 1
ATOM 1626 N N . ALA A 1 228 ? -12.494 -4.473 29.868 1.00 63.94 228 ALA A N 1
ATOM 1627 C CA . ALA A 1 228 ? -12.841 -3.659 31.030 1.00 63.94 228 ALA A CA 1
ATOM 1628 C C . ALA A 1 228 ? -12.772 -4.490 32.317 1.00 63.94 228 ALA A C 1
ATOM 1630 O O . ALA A 1 228 ? -12.241 -4.020 33.315 1.00 63.94 228 ALA A O 1
ATOM 1631 N N . ALA A 1 229 ? -13.237 -5.743 32.287 1.00 73.50 229 ALA A N 1
ATOM 1632 C CA . ALA A 1 229 ? -13.113 -6.668 33.408 1.00 73.50 229 ALA A CA 1
ATOM 1633 C C . ALA A 1 229 ? -11.654 -7.049 33.678 1.00 73.50 229 ALA A C 1
ATOM 1635 O O . ALA A 1 229 ? -11.262 -7.120 34.836 1.00 73.50 229 ALA A O 1
ATOM 1636 N N . ILE A 1 230 ? -10.838 -7.254 32.640 1.00 75.94 230 ILE A N 1
ATOM 1637 C CA . ILE A 1 230 ? -9.400 -7.523 32.769 1.00 75.94 230 ILE A CA 1
ATOM 1638 C C . ILE A 1 230 ? -8.679 -6.295 33.323 1.00 75.94 230 ILE A C 1
ATOM 1640 O O . ILE A 1 230 ? -7.846 -6.437 34.210 1.00 75.94 230 ILE A O 1
ATOM 1644 N N . GLU A 1 231 ? -8.996 -5.091 32.848 1.00 78.44 231 GLU A N 1
ATOM 1645 C CA . GLU A 1 231 ? -8.391 -3.862 33.362 1.00 78.44 231 GLU A CA 1
ATOM 1646 C C . GLU A 1 231 ? -8.817 -3.596 34.808 1.00 78.44 231 GLU A C 1
ATOM 1648 O O . GLU A 1 231 ? -7.967 -3.339 35.655 1.00 78.44 231 GLU A O 1
ATOM 1653 N N . GLN A 1 232 ? -10.095 -3.791 35.135 1.00 86.75 232 GLN A N 1
ATOM 1654 C CA . GLN A 1 232 ? -10.600 -3.705 36.503 1.00 86.75 232 GLN A CA 1
ATOM 1655 C C . GLN A 1 232 ? -9.987 -4.784 37.414 1.00 86.75 232 GLN A C 1
ATOM 1657 O O . GLN A 1 232 ? -9.668 -4.507 38.574 1.00 86.75 232 GLN A O 1
ATOM 1662 N N . ALA A 1 233 ? -9.776 -6.002 36.908 1.00 89.69 233 ALA A N 1
ATOM 1663 C CA . ALA A 1 233 ? -9.071 -7.071 37.615 1.00 89.69 233 ALA A CA 1
ATOM 1664 C C . ALA A 1 233 ? -7.591 -6.718 37.841 1.00 89.69 233 ALA A C 1
ATOM 1666 O O . ALA A 1 233 ? -7.065 -6.934 38.930 1.00 89.69 233 ALA A O 1
ATOM 1667 N N . ASN A 1 234 ? -6.928 -6.110 36.855 1.00 90.12 234 ASN A N 1
ATOM 1668 C CA . ASN A 1 234 ? -5.553 -5.633 36.995 1.00 90.12 234 ASN A CA 1
ATOM 1669 C C . ASN A 1 234 ? -5.444 -4.466 37.983 1.00 90.12 234 ASN A C 1
ATOM 1671 O O . ASN A 1 234 ? -4.538 -4.459 38.811 1.00 90.12 234 ASN A O 1
ATOM 1675 N N . GLU A 1 235 ? -6.363 -3.498 37.950 1.00 94.69 235 GLU A N 1
ATOM 1676 C CA . GLU A 1 235 ? -6.382 -2.389 38.910 1.00 94.69 235 GLU A CA 1
ATOM 1677 C C . GLU A 1 235 ? -6.628 -2.877 40.341 1.00 94.69 235 GLU A C 1
ATOM 1679 O O . GLU A 1 235 ? -5.986 -2.404 41.282 1.00 94.69 235 GLU A O 1
ATOM 1684 N N . THR A 1 236 ? -7.542 -3.834 40.524 1.00 95.25 236 THR A N 1
ATOM 1685 C CA . THR A 1 236 ? -7.806 -4.426 41.843 1.00 95.25 236 THR A CA 1
ATOM 1686 C C . THR A 1 236 ? -6.618 -5.240 42.344 1.00 95.25 236 THR A C 1
ATOM 1688 O O . THR A 1 236 ? -6.223 -5.061 43.498 1.00 95.25 236 THR A O 1
ATOM 1691 N N . ALA A 1 237 ? -5.981 -6.040 41.486 1.00 95.50 237 ALA A N 1
ATOM 1692 C CA . ALA A 1 237 ? -4.749 -6.751 41.822 1.00 95.50 237 ALA A CA 1
ATOM 1693 C C . ALA A 1 237 ? -3.603 -5.787 42.184 1.00 95.50 237 ALA A C 1
ATOM 1695 O O . ALA A 1 237 ? -2.901 -5.997 43.174 1.00 95.50 237 ALA A O 1
ATOM 1696 N N . LEU A 1 238 ? -3.445 -4.686 41.441 1.00 96.75 238 LEU A N 1
ATOM 1697 C CA . LEU A 1 238 ? -2.431 -3.666 41.712 1.00 96.75 238 LEU A CA 1
ATOM 1698 C C . LEU A 1 238 ? -2.671 -2.959 43.055 1.00 96.75 238 LEU A C 1
ATOM 1700 O O . LEU A 1 238 ? -1.724 -2.726 43.807 1.00 96.75 238 LEU A O 1
ATOM 1704 N N . ARG A 1 239 ? -3.931 -2.646 43.390 1.00 97.12 239 ARG A N 1
ATOM 1705 C CA . ARG A 1 239 ? -4.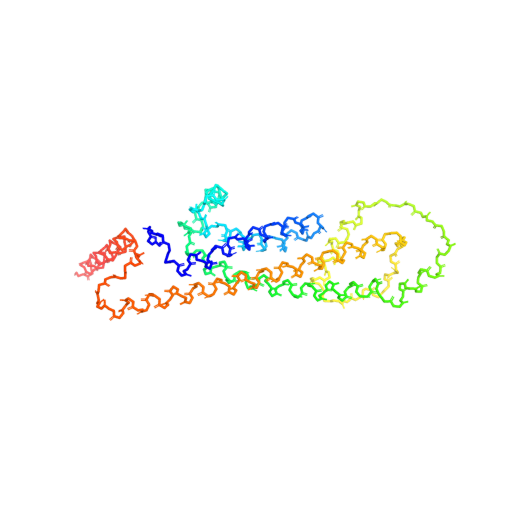287 -2.069 44.698 1.00 97.12 239 ARG A CA 1
ATOM 1706 C C . ARG A 1 239 ? -3.989 -3.030 45.844 1.00 97.12 239 ARG A C 1
ATOM 1708 O O . ARG A 1 239 ? -3.397 -2.604 46.831 1.00 97.12 239 ARG A O 1
ATOM 1715 N N . GLN A 1 240 ? -4.330 -4.309 45.696 1.00 97.12 240 GLN A N 1
ATOM 1716 C CA . GLN A 1 240 ? -4.019 -5.330 46.702 1.00 97.12 240 GLN A CA 1
ATOM 1717 C C . GLN A 1 240 ? -2.507 -5.480 46.914 1.00 97.12 240 GLN A C 1
ATOM 1719 O O . GLN A 1 240 ? -2.049 -5.545 48.054 1.00 97.12 240 GLN A O 1
ATOM 1724 N N . ALA A 1 241 ? -1.718 -5.467 45.836 1.00 96.62 241 ALA A N 1
ATOM 1725 C CA . ALA A 1 241 ? -0.260 -5.514 45.926 1.00 96.62 241 ALA A CA 1
ATOM 1726 C C . ALA A 1 241 ? 0.321 -4.284 46.652 1.00 96.62 241 ALA A C 1
ATOM 1728 O O . ALA A 1 241 ? 1.221 -4.419 47.482 1.00 96.62 241 ALA A O 1
ATOM 1729 N N . LEU A 1 242 ? -0.217 -3.087 46.388 1.00 97.56 242 LEU A N 1
ATOM 1730 C CA . LEU A 1 242 ? 0.183 -1.855 47.076 1.00 97.56 242 LEU A CA 1
ATOM 1731 C C . LEU A 1 242 ? -0.172 -1.863 48.569 1.00 97.56 242 LEU A C 1
ATOM 1733 O O . LEU A 1 242 ? 0.609 -1.369 49.382 1.00 97.56 242 LEU A O 1
ATOM 1737 N N . GLU A 1 243 ? -1.329 -2.408 48.946 1.00 97.81 243 GLU A N 1
ATOM 1738 C CA . GLU A 1 243 ? -1.726 -2.530 50.353 1.00 97.81 243 GLU A CA 1
ATOM 1739 C C . GLU A 1 243 ? -0.863 -3.541 51.112 1.00 97.81 243 GLU A C 1
ATOM 1741 O O . GLU A 1 243 ? -0.401 -3.232 52.211 1.00 97.81 243 GLU A O 1
ATOM 1746 N N . MET A 1 244 ? -0.566 -4.695 50.507 1.00 97.25 244 MET A N 1
ATOM 1747 C CA . MET A 1 244 ? 0.368 -5.678 51.071 1.00 97.25 244 MET A CA 1
ATOM 1748 C C . MET A 1 244 ? 1.750 -5.061 51.311 1.00 97.25 244 MET A C 1
ATOM 1750 O O . MET A 1 244 ? 2.282 -5.151 52.413 1.00 97.25 244 MET A O 1
ATOM 1754 N N . SER A 1 245 ? 2.289 -4.339 50.322 1.00 96.06 245 SER A N 1
ATOM 1755 C CA . SER A 1 245 ? 3.594 -3.680 50.452 1.00 96.06 245 SER A CA 1
ATOM 1756 C C . SER A 1 245 ? 3.614 -2.595 51.540 1.00 96.06 245 SER A C 1
ATOM 1758 O O . SER A 1 245 ? 4.636 -2.403 52.196 1.00 96.06 245 SER A O 1
ATOM 1760 N N . ARG A 1 246 ? 2.491 -1.901 51.785 1.00 97.81 246 ARG A N 1
ATOM 1761 C CA . ARG A 1 246 ? 2.375 -0.945 52.901 1.00 97.81 246 ARG A CA 1
ATOM 1762 C C . ARG A 1 246 ? 2.370 -1.620 54.269 1.00 97.81 246 ARG A C 1
ATOM 1764 O O . ARG A 1 246 ? 2.903 -1.034 55.205 1.00 97.81 246 ARG A O 1
ATOM 1771 N N . LEU A 1 247 ? 1.763 -2.800 54.393 1.00 97.38 247 LEU A N 1
ATOM 1772 C CA . LEU A 1 247 ? 1.723 -3.543 55.655 1.00 97.38 247 LEU A CA 1
ATOM 1773 C C . LEU A 1 247 ? 3.084 -4.153 56.005 1.00 97.38 247 LEU A C 1
ATOM 1775 O O . LEU A 1 247 ? 3.426 -4.197 57.177 1.00 97.38 247 LEU A O 1
ATOM 1779 N N . GLU A 1 248 ? 3.873 -4.569 55.012 1.00 96.31 248 GLU A N 1
ATOM 1780 C CA . GLU A 1 248 ? 5.235 -5.087 55.227 1.00 96.31 248 GLU A CA 1
ATOM 1781 C C . GLU A 1 248 ? 6.249 -4.006 55.640 1.00 96.31 248 GLU A C 1
ATOM 1783 O O . GLU A 1 248 ? 7.309 -4.323 56.175 1.00 96.31 248 GLU A O 1
ATOM 1788 N N . ALA A 1 249 ? 5.948 -2.731 55.380 1.00 93.88 249 ALA A N 1
ATOM 1789 C CA . ALA A 1 249 ? 6.822 -1.606 55.709 1.00 93.88 249 ALA A CA 1
ATOM 1790 C C . ALA A 1 249 ? 6.626 -1.048 57.136 1.00 93.88 249 ALA A C 1
ATOM 1792 O O . ALA A 1 249 ? 7.341 -0.115 57.514 1.00 93.88 249 ALA A O 1
ATOM 1793 N N . LEU A 1 250 ? 5.658 -1.572 57.898 1.00 88.81 250 LEU A N 1
ATOM 1794 C CA . LEU A 1 250 ? 5.344 -1.194 59.284 1.00 88.81 250 LEU A CA 1
ATOM 1795 C C . LEU A 1 250 ? 5.862 -2.244 60.272 1.00 88.81 250 LEU A C 1
ATOM 1797 O O . LEU A 1 250 ? 6.372 -1.816 61.332 1.00 88.81 250 LEU A O 1
#